Protein AF-A0A351KQE1-F1 (afdb_monomer_lite)

Foldseek 3Di:
DDDDDDDDDDDDDDDPDDDDDDPDDDDDDPDDDDDDPDDDDDDPDDDDDDPDDDDDDDDDDDDDDDDDDDPDPPDDDDPPLPDQKDWPDWDPPFDPDLDAAEDEDFKDKTKTWMAGPVRDTDLDPLQWPFKWKAWADPPPSHGPPPTDTDGQPCPDDQDPDPPSIGMDMDGDPPDAQTKMWIWIAGPSRDIDIGIYGYD

Sequence (199 aa):
MAFSSSVFADLPAVPTTLPTIPTDFPTVPTTLPTIPTTNPTVPTVLPTIPSGNSGSGGSGGTGGSGGSGGTVTPSGGTTPTVAKYTFIGFRPPIVTNGVTNTVKGKVVRFGWNLKDASGNEIKDPAVVTGRSYKEIDCASAASKSDFNPRGIKLTKTLYSKGRKDLEFAWKVPNLSKSCLLFSVTFDGGQTASAKFYVK

Structure (mmCIF, N/CA/C/O backbone):
data_AF-A0A351KQE1-F1
#
_entry.id   AF-A0A351KQE1-F1
#
loop_
_atom_site.group_PDB
_atom_site.id
_atom_site.type_symbol
_atom_site.label_atom_id
_atom_site.label_alt_id
_atom_site.label_comp_id
_atom_site.label_asym_id
_atom_site.label_entity_id
_atom_site.label_seq_id
_atom_site.pdbx_PDB_ins_code
_atom_site.Cartn_x
_atom_site.Cartn_y
_atom_site.Cartn_z
_atom_site.occupancy
_atom_site.B_iso_or_equiv
_atom_site.auth_seq_id
_atom_site.auth_comp_id
_atom_site.auth_asym_id
_atom_site.auth_atom_id
_atom_site.pdbx_PDB_model_num
ATOM 1 N N . MET A 1 1 ? 78.008 1.733 -16.226 1.00 40.72 1 MET A N 1
ATOM 2 C CA . MET A 1 1 ? 76.550 1.602 -16.014 1.00 40.72 1 MET A CA 1
ATOM 3 C C . MET A 1 1 ? 76.158 2.638 -14.978 1.00 40.72 1 MET A C 1
ATOM 5 O O . MET A 1 1 ? 76.610 2.528 -13.849 1.00 40.72 1 MET A O 1
ATOM 9 N N . ALA A 1 2 ? 75.441 3.686 -15.381 1.00 43.09 2 ALA A N 1
ATOM 10 C CA . ALA A 1 2 ? 74.989 4.750 -14.489 1.00 43.09 2 ALA A CA 1
ATOM 11 C C . ALA A 1 2 ? 73.462 4.669 -14.395 1.00 43.09 2 ALA A C 1
ATOM 13 O O . ALA A 1 2 ? 72.783 4.775 -15.414 1.00 43.09 2 ALA A O 1
ATOM 14 N N . PHE A 1 3 ? 72.934 4.436 -13.194 1.00 48.31 3 PHE A N 1
ATOM 15 C CA . PHE A 1 3 ? 71.502 4.526 -12.923 1.00 48.31 3 PHE A CA 1
ATOM 16 C C . PHE A 1 3 ? 71.202 5.965 -12.504 1.00 48.31 3 PHE A C 1
ATOM 18 O O . PHE A 1 3 ? 71.691 6.433 -11.478 1.00 48.31 3 PHE A O 1
ATOM 25 N N . SER A 1 4 ? 70.457 6.681 -13.345 1.00 55.50 4 SER A N 1
ATOM 26 C CA . SER A 1 4 ? 69.996 8.038 -13.065 1.00 55.50 4 SER A CA 1
ATOM 27 C C . SER A 1 4 ? 68.673 7.958 -12.304 1.00 55.50 4 SER A C 1
ATOM 29 O O . SER A 1 4 ? 67.676 7.457 -12.822 1.00 55.50 4 SER A O 1
ATOM 31 N N . SER A 1 5 ? 68.697 8.404 -11.050 1.00 65.81 5 SER A N 1
ATOM 32 C CA . SER A 1 5 ? 67.532 8.556 -10.180 1.00 65.81 5 SER A CA 1
ATOM 33 C C . SER A 1 5 ? 66.928 9.946 -10.360 1.00 65.81 5 SER A C 1
ATOM 35 O O . SER A 1 5 ? 67.653 10.925 -10.206 1.00 65.81 5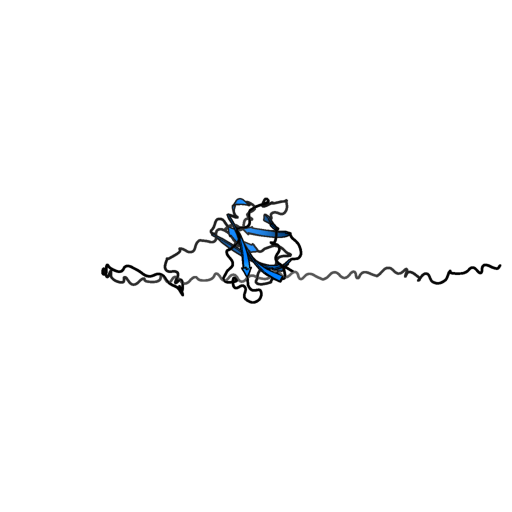 SER A O 1
ATOM 37 N N . SER A 1 6 ? 65.615 10.043 -10.592 1.00 59.59 6 SER A N 1
ATOM 38 C CA . SER A 1 6 ? 64.729 11.044 -9.960 1.00 59.59 6 SER A CA 1
ATOM 39 C C . SER A 1 6 ? 63.328 11.001 -10.566 1.00 59.59 6 SER A C 1
ATOM 41 O O . SER A 1 6 ? 63.109 11.462 -11.680 1.00 59.59 6 SER A O 1
ATOM 43 N N . VAL A 1 7 ? 62.366 10.500 -9.790 1.00 59.69 7 VAL A N 1
ATOM 44 C CA . VAL A 1 7 ? 60.928 10.712 -10.006 1.00 59.69 7 VAL A CA 1
ATOM 45 C C . VAL A 1 7 ? 60.312 11.178 -8.691 1.00 59.69 7 VAL A C 1
ATOM 47 O O . VAL A 1 7 ? 59.705 10.414 -7.955 1.00 59.69 7 VAL A O 1
ATOM 50 N N . PHE A 1 8 ? 60.527 12.445 -8.356 1.00 60.03 8 PHE A N 1
ATOM 51 C CA . PHE A 1 8 ? 59.774 13.117 -7.300 1.00 60.03 8 PHE A CA 1
ATOM 52 C C . PHE A 1 8 ? 59.436 14.518 -7.787 1.00 60.03 8 PHE A C 1
ATOM 54 O O . PHE A 1 8 ? 60.210 15.453 -7.608 1.00 60.03 8 PHE A O 1
ATOM 61 N N . ALA A 1 9 ? 58.287 14.656 -8.435 1.00 60.25 9 ALA A N 1
ATOM 62 C CA . ALA A 1 9 ? 57.652 15.948 -8.618 1.00 60.25 9 ALA A CA 1
ATOM 63 C C . ALA A 1 9 ? 56.134 15.747 -8.645 1.00 60.25 9 ALA A C 1
ATOM 65 O O . ALA A 1 9 ? 55.647 14.789 -9.240 1.00 60.25 9 ALA A O 1
ATOM 66 N N . ASP A 1 10 ? 55.445 16.673 -7.984 1.00 61.03 10 ASP A N 1
ATOM 67 C CA . ASP A 1 10 ? 53.995 16.871 -7.949 1.00 61.03 10 ASP A CA 1
ATOM 68 C C . ASP A 1 10 ? 53.152 15.957 -7.049 1.00 61.03 10 ASP A C 1
ATOM 70 O O . ASP A 1 10 ? 52.409 15.081 -7.487 1.00 61.03 10 ASP A O 1
ATOM 74 N N . LEU A 1 11 ? 53.176 16.268 -5.748 1.00 70.38 11 LEU A N 1
ATOM 75 C CA . LEU A 1 11 ? 52.009 16.060 -4.890 1.00 70.38 11 LEU A CA 1
ATOM 76 C C . LEU A 1 11 ? 51.219 17.382 -4.819 1.00 70.38 11 LEU A C 1
ATOM 78 O O . LEU A 1 11 ? 51.801 18.403 -4.445 1.00 70.38 11 LEU A O 1
ATOM 82 N N . PRO A 1 12 ? 49.918 17.392 -5.163 1.00 71.12 12 PRO A N 1
ATOM 83 C CA . PRO A 1 12 ? 49.109 18.606 -5.155 1.00 71.12 12 PRO A CA 1
ATOM 84 C C . PRO A 1 12 ? 48.926 19.148 -3.731 1.00 71.12 12 PRO A C 1
ATOM 86 O O . PRO A 1 12 ? 48.660 18.398 -2.790 1.00 71.12 12 PRO A O 1
ATOM 89 N N . ALA A 1 13 ? 49.049 20.468 -3.580 1.00 75.62 13 ALA A N 1
ATOM 90 C CA . ALA A 1 13 ? 48.869 21.153 -2.305 1.00 75.62 13 ALA A CA 1
ATOM 91 C C . ALA A 1 13 ? 47.409 21.061 -1.827 1.00 75.62 13 ALA A C 1
ATOM 93 O O . ALA A 1 13 ? 46.476 21.406 -2.554 1.00 75.62 13 ALA A O 1
ATOM 94 N N . VAL A 1 14 ? 47.215 20.608 -0.586 1.00 75.94 14 VAL A N 1
ATOM 95 C CA . VAL A 1 14 ? 45.895 20.515 0.049 1.00 75.94 14 VAL A CA 1
ATOM 96 C C . VAL A 1 14 ? 45.524 21.884 0.635 1.00 75.94 14 VAL A C 1
ATOM 98 O O . VAL A 1 14 ? 46.318 22.442 1.397 1.00 75.94 14 VAL A O 1
ATOM 101 N N . PRO A 1 15 ? 44.343 22.445 0.319 1.00 75.12 15 PRO A N 1
ATOM 102 C CA . PRO A 1 15 ? 43.907 23.713 0.893 1.00 75.12 15 PRO A CA 1
ATOM 103 C C . PRO A 1 15 ? 43.658 23.581 2.404 1.00 75.12 15 PRO A C 1
ATOM 105 O O . PRO A 1 15 ? 43.006 22.645 2.863 1.00 75.12 15 PRO A O 1
ATOM 108 N N . THR A 1 16 ? 44.177 24.537 3.175 1.00 78.12 16 THR A N 1
ATOM 109 C CA . THR A 1 16 ? 44.153 24.569 4.651 1.00 78.12 16 THR A CA 1
ATOM 110 C C . THR A 1 16 ? 43.012 25.399 5.244 1.00 78.12 16 THR A C 1
ATOM 112 O O . THR A 1 16 ? 42.913 25.522 6.464 1.00 78.12 16 THR A O 1
ATOM 115 N N . THR A 1 17 ? 42.135 25.980 4.424 1.00 78.12 17 THR A N 1
ATOM 116 C CA . THR A 1 17 ? 41.042 26.833 4.904 1.00 78.12 17 THR A CA 1
ATOM 117 C C . THR A 1 17 ? 39.755 26.034 5.107 1.00 78.12 17 THR A C 1
ATOM 119 O O . THR A 1 17 ? 39.240 25.394 4.191 1.00 78.12 17 THR A O 1
ATOM 122 N N . LEU A 1 18 ? 39.222 26.073 6.333 1.00 79.25 18 LEU A N 1
ATOM 123 C CA . LEU A 1 18 ? 37.919 25.493 6.657 1.00 79.25 18 LEU A CA 1
ATOM 124 C C . LEU A 1 18 ? 36.797 26.371 6.069 1.00 79.25 18 LEU A C 1
ATOM 126 O O . LEU A 1 18 ? 36.867 27.596 6.195 1.00 79.25 18 LEU A O 1
ATOM 130 N N . PRO A 1 19 ? 35.750 25.785 5.465 1.00 76.69 19 PRO A N 1
ATOM 131 C CA . PRO A 1 19 ? 34.606 26.548 4.981 1.00 76.69 19 PRO A CA 1
ATOM 132 C C . PRO A 1 19 ? 33.837 27.184 6.148 1.00 76.69 19 PRO A C 1
ATOM 134 O O . PRO A 1 19 ? 33.471 26.510 7.112 1.00 76.69 19 PRO A O 1
ATOM 137 N N . THR A 1 20 ? 33.565 28.484 6.045 1.00 81.25 20 THR A N 1
ATOM 138 C CA . THR A 1 20 ? 32.746 29.227 7.011 1.00 81.25 20 THR A CA 1
ATOM 139 C C . THR A 1 20 ? 31.272 28.862 6.830 1.00 81.25 20 THR A C 1
ATOM 141 O O . THR A 1 20 ? 30.729 28.999 5.734 1.00 81.25 20 THR A O 1
ATOM 144 N N . ILE A 1 21 ? 30.613 28.404 7.897 1.00 80.00 21 ILE A N 1
ATOM 145 C CA . ILE A 1 21 ? 29.178 28.086 7.887 1.00 80.00 21 ILE A CA 1
ATOM 146 C C . ILE A 1 21 ? 28.391 29.353 8.272 1.00 80.00 21 ILE A C 1
ATOM 148 O O . ILE A 1 21 ? 28.698 29.942 9.310 1.00 80.00 21 ILE A O 1
ATOM 152 N N . PRO A 1 22 ? 27.393 29.783 7.478 1.00 78.06 22 PRO A N 1
ATOM 153 C CA . PRO A 1 22 ? 26.538 30.907 7.842 1.00 78.06 22 PRO A CA 1
ATOM 154 C C . PRO A 1 22 ? 25.694 30.595 9.087 1.00 78.06 22 PRO A C 1
ATOM 156 O O . PRO A 1 22 ? 25.134 29.508 9.214 1.00 78.06 22 PRO A O 1
ATOM 159 N N . THR A 1 23 ? 25.601 31.565 9.997 1.00 81.31 23 THR A N 1
ATOM 160 C CA . THR A 1 23 ? 24.932 31.469 11.310 1.00 81.31 23 THR A CA 1
ATOM 161 C C . THR A 1 23 ? 23.485 31.969 11.330 1.00 81.31 23 THR A C 1
ATOM 163 O O . THR A 1 23 ? 22.848 31.917 12.381 1.00 81.31 23 THR A O 1
ATOM 166 N N . ASP A 1 24 ? 22.949 32.451 10.209 1.00 81.31 24 ASP A N 1
ATOM 167 C CA . ASP A 1 24 ? 21.581 32.970 10.154 1.00 81.31 24 ASP A CA 1
ATOM 168 C C . ASP A 1 24 ? 20.546 31.837 10.186 1.00 81.31 24 ASP A C 1
ATOM 170 O O . ASP A 1 24 ? 20.461 31.010 9.273 1.00 81.31 24 ASP A O 1
ATOM 174 N N . PHE A 1 25 ? 19.739 31.804 11.249 1.00 79.31 25 PHE A N 1
ATOM 175 C CA . PHE A 1 25 ? 18.601 30.899 11.366 1.00 79.31 25 PHE A CA 1
ATOM 176 C C . PHE A 1 25 ? 17.351 31.542 10.750 1.00 79.31 25 PHE A C 1
ATOM 178 O O . PHE A 1 25 ? 17.044 32.697 11.054 1.00 79.31 25 PHE A O 1
ATOM 185 N N . PRO A 1 26 ? 16.574 30.806 9.937 1.00 76.25 26 PRO A N 1
ATOM 186 C CA . PRO A 1 26 ? 15.329 31.327 9.393 1.00 76.25 26 PRO A CA 1
ATOM 187 C C . PRO A 1 26 ? 14.330 31.615 10.520 1.00 76.25 26 PRO A C 1
ATOM 189 O O . PRO A 1 26 ? 14.053 30.765 11.368 1.00 76.25 26 PRO A O 1
ATOM 192 N N . THR A 1 27 ? 13.764 32.821 10.517 1.00 80.44 27 THR A N 1
ATOM 193 C CA . THR A 1 27 ? 12.717 33.225 11.459 1.00 80.44 27 THR A CA 1
ATOM 194 C C . THR A 1 27 ? 11.415 32.495 11.118 1.00 80.44 27 THR A C 1
ATOM 196 O O . THR A 1 27 ? 10.915 32.600 9.998 1.00 80.44 27 THR A O 1
ATOM 199 N N . VAL A 1 28 ? 10.855 31.739 12.067 1.00 78.25 28 VAL A N 1
ATOM 200 C CA . VAL A 1 28 ? 9.582 31.027 11.871 1.00 78.25 28 VAL A CA 1
ATOM 201 C C . VAL A 1 28 ? 8.415 31.977 12.180 1.00 78.25 28 VAL A C 1
ATOM 203 O O . VAL A 1 28 ? 8.398 32.564 13.263 1.00 78.25 28 VAL A O 1
ATOM 206 N N . PRO A 1 29 ? 7.431 32.141 11.277 1.00 77.00 29 PRO A N 1
ATOM 207 C CA . PRO A 1 29 ? 6.255 32.964 11.543 1.00 77.00 29 PRO A CA 1
ATOM 208 C C . PRO A 1 29 ? 5.386 32.359 12.660 1.00 77.00 29 PRO A C 1
ATOM 210 O O . PRO A 1 29 ? 5.112 31.161 12.676 1.00 77.00 29 PRO A O 1
ATOM 213 N N . THR A 1 30 ? 4.941 33.204 13.592 1.00 78.94 30 THR A N 1
ATOM 214 C CA . THR A 1 30 ? 4.185 32.837 14.807 1.00 78.94 30 THR A CA 1
ATOM 215 C C . THR A 1 30 ? 2.663 32.910 14.653 1.00 78.94 30 THR A C 1
ATOM 217 O O . THR A 1 30 ? 1.935 32.682 15.619 1.00 78.94 30 THR A O 1
ATOM 220 N N . THR A 1 31 ? 2.141 33.225 13.467 1.00 76.19 31 THR A N 1
ATOM 221 C CA . THR A 1 31 ? 0.696 33.365 13.260 1.00 76.19 31 THR A CA 1
ATOM 222 C C . THR A 1 31 ? 0.036 32.005 13.020 1.00 76.19 31 THR A C 1
ATOM 224 O O . THR A 1 31 ? 0.291 31.324 12.028 1.00 76.19 31 THR A O 1
ATOM 227 N N . LEU A 1 32 ? -0.834 31.597 13.949 1.00 75.81 32 LEU A N 1
ATOM 228 C CA . LEU A 1 32 ? -1.656 30.395 13.810 1.00 75.81 32 LEU A CA 1
ATOM 229 C C . LEU A 1 32 ? -2.765 30.642 12.765 1.00 75.81 32 LEU A C 1
ATOM 231 O O . LEU A 1 32 ? -3.448 31.667 12.853 1.00 75.81 32 LEU A O 1
ATOM 235 N N . PRO A 1 33 ? -2.998 29.731 11.804 1.00 71.50 33 PRO A N 1
ATOM 236 C CA . PRO A 1 33 ? -4.101 29.867 10.860 1.00 71.50 33 PRO A CA 1
ATOM 237 C C . PRO A 1 33 ? -5.450 29.786 11.585 1.00 71.50 33 PRO A C 1
ATOM 239 O O . PRO A 1 33 ? -5.724 28.843 12.328 1.00 71.50 33 PRO A O 1
ATOM 242 N N . THR A 1 34 ? -6.307 30.781 11.361 1.00 75.62 34 THR A N 1
ATOM 243 C CA . THR A 1 34 ? -7.676 30.811 11.885 1.00 75.62 34 THR A CA 1
ATOM 244 C C . THR A 1 34 ? -8.553 29.873 11.053 1.00 75.62 34 THR A C 1
ATOM 246 O O . THR A 1 34 ? -8.680 30.053 9.843 1.00 75.62 34 THR A O 1
ATOM 249 N N . ILE A 1 35 ? -9.150 28.857 11.681 1.00 72.94 35 ILE A N 1
ATOM 250 C CA . ILE A 1 35 ? -10.077 27.932 11.012 1.00 72.94 35 ILE A CA 1
ATOM 251 C C . ILE A 1 35 ? -11.484 28.556 11.029 1.00 72.94 35 ILE A C 1
ATOM 253 O O . ILE A 1 35 ? -11.963 28.900 12.112 1.00 72.94 35 ILE A O 1
ATOM 257 N N . PRO A 1 36 ? -12.168 28.705 9.880 1.00 66.06 36 PRO A N 1
ATOM 258 C CA . PRO A 1 36 ? -13.543 29.197 9.847 1.00 66.06 36 PRO A CA 1
ATOM 259 C C . PRO A 1 36 ? -14.521 28.176 10.460 1.00 66.06 36 PRO A C 1
ATOM 261 O O . PRO A 1 36 ? -14.518 26.999 10.107 1.00 66.06 36 PRO A O 1
ATOM 264 N N . THR A 1 37 ? -15.377 28.637 11.375 1.00 66.19 37 THR A N 1
ATOM 265 C CA . THR A 1 37 ? -16.330 27.848 12.185 1.00 66.19 37 THR A CA 1
ATOM 266 C C . THR A 1 37 ? -17.723 27.701 11.554 1.00 66.19 37 THR A C 1
ATOM 268 O O . THR A 1 37 ? -18.729 27.615 12.257 1.00 66.19 37 THR A O 1
ATOM 271 N N . THR A 1 38 ? -17.837 27.663 10.226 1.00 67.94 38 THR A N 1
ATOM 272 C CA . THR A 1 38 ? -19.147 27.460 9.585 1.00 67.94 38 THR A CA 1
ATOM 273 C C . THR A 1 38 ? -19.505 25.974 9.548 1.00 67.94 38 THR A C 1
ATOM 275 O O . THR A 1 38 ? -18.959 25.224 8.739 1.00 67.94 38 THR A O 1
ATOM 278 N N . ASN A 1 39 ? -20.434 25.547 10.409 1.00 65.12 39 ASN A N 1
ATOM 279 C CA . ASN A 1 39 ? -21.038 24.216 10.320 1.00 65.12 39 ASN A CA 1
ATOM 280 C C . ASN A 1 39 ? -21.786 24.064 8.981 1.00 65.12 39 ASN A C 1
ATOM 282 O O . ASN A 1 39 ? -22.593 24.934 8.645 1.00 65.12 39 ASN A O 1
ATOM 286 N N . PRO A 1 40 ? -21.578 22.973 8.223 1.00 59.22 40 PRO A N 1
ATOM 287 C CA . PRO A 1 40 ? -22.364 22.708 7.027 1.00 59.22 40 PRO A CA 1
ATOM 288 C C . PRO A 1 40 ? -23.806 22.352 7.412 1.00 59.22 40 PRO A C 1
ATOM 290 O O . PRO A 1 40 ? -24.058 21.360 8.098 1.00 59.22 40 PRO A O 1
ATOM 293 N N . THR A 1 41 ? -24.763 23.157 6.956 1.00 66.69 41 THR A N 1
ATOM 294 C CA . THR A 1 41 ? -26.194 22.852 7.049 1.00 66.69 41 THR A CA 1
ATOM 295 C C . THR A 1 41 ? -26.517 21.710 6.085 1.00 66.69 41 THR A C 1
ATOM 297 O O . THR A 1 41 ? -26.449 21.884 4.869 1.00 66.69 41 THR A O 1
ATOM 300 N N . VAL A 1 42 ? -26.851 20.531 6.611 1.00 61.81 42 VAL A N 1
ATOM 301 C CA . VAL A 1 42 ? -27.312 19.392 5.802 1.00 61.81 42 VAL A CA 1
ATOM 302 C C . VAL A 1 42 ? -28.783 19.622 5.427 1.00 61.81 42 VAL A C 1
ATOM 304 O O . VAL A 1 42 ? -29.603 19.786 6.331 1.00 61.81 42 VAL A O 1
ATOM 307 N N . PRO A 1 43 ? -29.156 19.647 4.135 1.00 56.03 43 PRO A N 1
ATOM 308 C CA . PRO A 1 43 ? -30.553 19.769 3.739 1.00 56.03 43 PRO A CA 1
ATOM 309 C C . PRO A 1 43 ? -31.312 18.461 4.008 1.00 56.03 43 PRO A C 1
ATOM 311 O O . PRO A 1 43 ? -30.993 17.405 3.461 1.00 56.03 43 PRO A O 1
ATOM 314 N N . THR A 1 44 ? -32.345 18.544 4.844 1.00 54.47 44 THR A N 1
ATOM 315 C CA . THR A 1 44 ? -33.266 17.447 5.161 1.00 54.47 44 THR A CA 1
ATOM 316 C C . THR A 1 44 ? -34.308 17.311 4.052 1.00 54.47 44 THR A C 1
ATOM 318 O O . THR A 1 44 ? -35.397 17.869 4.145 1.00 54.47 44 THR A O 1
ATOM 321 N N . VAL A 1 45 ? -33.991 16.584 2.980 1.00 59.59 45 VAL A N 1
ATOM 322 C CA . VAL A 1 45 ? -34.992 16.190 1.976 1.00 59.59 45 VAL A CA 1
ATOM 323 C C . VAL A 1 45 ? -34.997 14.667 1.888 1.00 59.59 45 VAL A C 1
ATOM 325 O O . VAL A 1 45 ? -34.067 14.068 1.353 1.00 59.59 45 VAL A O 1
ATOM 328 N N . LEU A 1 46 ? -36.016 14.026 2.471 1.00 57.00 46 LEU A N 1
ATOM 329 C CA . LEU A 1 46 ? -36.246 12.593 2.280 1.00 57.00 46 LEU A CA 1
ATOM 330 C C . LEU A 1 46 ? -36.754 12.348 0.847 1.00 57.00 46 LEU A C 1
ATOM 332 O O . LEU A 1 46 ? -37.682 13.036 0.421 1.00 57.00 46 LEU A O 1
ATOM 336 N N . PRO A 1 47 ? -36.209 11.367 0.107 1.00 52.94 47 PRO A N 1
ATOM 337 C CA . PRO A 1 47 ? -36.755 10.983 -1.187 1.00 52.94 47 PRO A CA 1
ATOM 338 C C . PRO A 1 47 ? -38.055 10.186 -1.012 1.00 52.94 47 PRO A C 1
ATOM 340 O O . PRO A 1 47 ? -38.084 9.140 -0.364 1.00 52.94 47 PRO A O 1
ATOM 343 N N . THR A 1 48 ? -39.135 10.671 -1.621 1.00 51.28 48 THR A N 1
ATOM 344 C CA . THR A 1 48 ? -40.412 9.957 -1.734 1.00 51.28 48 THR A CA 1
ATOM 345 C C . THR A 1 48 ? -40.282 8.851 -2.787 1.00 51.28 48 THR A C 1
ATOM 347 O O . THR A 1 48 ? -40.021 9.133 -3.955 1.00 51.28 48 THR A O 1
ATOM 350 N N . ILE A 1 49 ? -40.453 7.587 -2.390 1.00 55.62 49 ILE A N 1
ATOM 351 C CA . ILE A 1 49 ? -40.454 6.432 -3.304 1.00 55.62 49 ILE A CA 1
ATOM 352 C C . ILE A 1 49 ? -41.855 6.307 -3.934 1.00 55.62 49 ILE A C 1
ATOM 354 O O . ILE A 1 49 ? -42.832 6.240 -3.184 1.00 55.62 49 ILE A O 1
ATOM 358 N N . PRO A 1 50 ? -42.006 6.234 -5.272 1.00 49.09 50 PRO A N 1
ATOM 359 C CA . PRO A 1 50 ? -43.284 5.893 -5.882 1.00 49.09 50 PRO A CA 1
ATOM 360 C C . PRO A 1 50 ? -43.560 4.394 -5.707 1.00 49.09 50 PRO A C 1
ATOM 362 O O . PRO A 1 50 ? -42.768 3.551 -6.131 1.00 49.09 50 PRO A O 1
ATOM 365 N N . SER A 1 51 ? -44.700 4.063 -5.101 1.00 47.69 51 SER A N 1
ATOM 366 C CA . SER A 1 51 ? -45.236 2.700 -5.051 1.00 47.69 51 SER A CA 1
ATOM 367 C C . SER A 1 51 ? -45.685 2.285 -6.457 1.00 47.69 51 SER A C 1
ATOM 369 O O . SER A 1 51 ? -46.751 2.681 -6.927 1.00 47.69 51 SER A O 1
ATOM 371 N N . GLY A 1 52 ? -44.817 1.559 -7.163 1.00 43.28 52 GLY A N 1
ATOM 372 C CA . GLY A 1 52 ? -45.076 0.990 -8.481 1.00 43.28 52 GLY A CA 1
ATOM 373 C C . GLY A 1 52 ? -45.598 -0.438 -8.359 1.00 43.28 52 GLY A C 1
ATOM 374 O O . GLY A 1 52 ? -44.924 -1.314 -7.827 1.00 43.28 52 GLY A O 1
ATOM 375 N N . ASN A 1 53 ? -46.818 -0.627 -8.842 1.00 45.50 53 ASN A N 1
ATOM 376 C CA . ASN A 1 53 ? -47.648 -1.820 -8.766 1.00 45.50 53 ASN A CA 1
ATOM 377 C C . ASN A 1 53 ? -46.947 -3.129 -9.187 1.00 45.50 53 ASN A C 1
ATOM 379 O O . ASN A 1 53 ? -46.234 -3.185 -10.188 1.00 45.50 53 ASN A O 1
ATOM 383 N N . SER A 1 54 ? -47.249 -4.202 -8.453 1.00 49.91 54 SER A N 1
ATOM 384 C CA . SER A 1 54 ? -46.901 -5.582 -8.800 1.00 49.91 54 SER A CA 1
ATOM 385 C C . SER A 1 54 ? -47.575 -6.009 -10.106 1.00 49.91 54 SER A C 1
ATOM 387 O O . SER A 1 54 ? -48.800 -6.063 -10.189 1.00 49.91 54 SER A O 1
ATOM 389 N N . GLY A 1 55 ? -46.767 -6.359 -11.106 1.00 43.97 55 GLY A N 1
ATOM 390 C CA . GLY A 1 55 ? -47.181 -7.078 -12.308 1.00 43.97 55 GLY A CA 1
ATOM 391 C C . GLY A 1 55 ? -46.542 -8.461 -12.317 1.00 43.97 55 GLY A C 1
ATOM 392 O O . GLY A 1 55 ? -45.395 -8.617 -12.719 1.00 43.97 55 GLY A O 1
ATOM 393 N N . SER A 1 56 ? -47.288 -9.448 -11.827 1.00 53.38 56 SER A N 1
ATOM 394 C CA . SER A 1 56 ? -47.016 -10.877 -11.997 1.00 53.38 56 SER A CA 1
ATOM 395 C C . SER A 1 56 ? -47.176 -11.261 -13.470 1.00 53.38 56 SER A C 1
ATOM 397 O O . SER A 1 56 ? -48.190 -10.923 -14.080 1.00 53.38 56 SER A O 1
ATOM 399 N N . GLY A 1 57 ? -46.214 -11.995 -14.031 1.00 43.12 57 GLY A N 1
ATOM 400 C CA . GLY A 1 57 ? -46.400 -12.672 -15.311 1.00 43.12 57 GLY A CA 1
ATOM 401 C C . GLY A 1 57 ? -45.108 -13.179 -15.944 1.00 43.12 57 GLY A C 1
ATOM 402 O O . GLY A 1 57 ? -44.209 -12.396 -16.222 1.00 43.12 57 GLY A O 1
ATOM 403 N N . GLY A 1 58 ? -45.062 -14.480 -16.247 1.00 38.50 58 GLY A N 1
ATOM 404 C CA . GLY A 1 58 ? -44.232 -14.993 -17.342 1.00 38.50 58 GLY A CA 1
ATOM 405 C C . GLY A 1 58 ? -43.192 -16.040 -16.969 1.00 38.50 58 GLY A C 1
ATOM 406 O O . GLY A 1 58 ? -42.021 -15.738 -16.784 1.00 38.50 58 GLY A O 1
ATOM 407 N N . SER A 1 59 ? -43.641 -17.291 -16.939 1.00 52.22 59 SER A N 1
ATOM 408 C CA . SER A 1 59 ? -42.821 -18.499 -17.030 1.00 52.22 59 SER A CA 1
ATOM 409 C C . SER A 1 59 ? -42.279 -18.687 -18.458 1.00 52.22 59 SER A C 1
ATOM 411 O O . SER A 1 59 ? -43.005 -18.417 -19.415 1.00 52.22 59 SER A O 1
ATOM 413 N N . GLY A 1 60 ? -41.061 -19.228 -18.595 1.00 41.97 60 GLY A N 1
ATOM 414 C CA . GLY A 1 60 ? -40.596 -19.925 -19.804 1.00 41.97 60 GLY A CA 1
ATOM 415 C C . GLY A 1 60 ? -39.269 -19.434 -20.397 1.00 41.97 60 GLY A C 1
ATOM 416 O O . GLY A 1 60 ? -39.141 -18.268 -20.752 1.00 41.97 60 GLY A O 1
ATOM 417 N N . GLY A 1 61 ? -38.309 -20.350 -20.586 1.00 34.97 61 GLY A N 1
ATOM 418 C CA . GLY A 1 61 ? -37.198 -20.144 -21.526 1.00 34.97 61 GLY A CA 1
ATOM 419 C C . GLY A 1 61 ? -35.860 -20.771 -21.137 1.00 34.97 61 GLY A C 1
ATOM 420 O O . GLY A 1 61 ? -35.066 -20.182 -20.416 1.00 34.97 61 GLY A O 1
ATOM 421 N N . THR A 1 62 ? -35.596 -21.959 -21.670 1.00 45.06 62 THR A N 1
ATOM 422 C CA . THR A 1 62 ? -34.303 -22.656 -21.709 1.00 45.06 62 THR A CA 1
ATOM 423 C C . THR A 1 62 ? -33.324 -22.043 -22.722 1.00 45.06 62 THR A C 1
ATOM 425 O O . THR A 1 62 ? -33.729 -21.757 -23.844 1.00 45.06 62 THR A O 1
ATOM 428 N N . GLY A 1 63 ? -32.025 -22.032 -22.384 1.00 40.06 63 GLY A N 1
ATOM 429 C CA . GLY A 1 63 ? -30.907 -22.174 -23.335 1.00 40.06 63 GLY A CA 1
ATOM 430 C C . GLY A 1 63 ? -30.163 -20.897 -23.757 1.00 40.06 63 GLY A C 1
ATOM 431 O O . GLY A 1 63 ? -30.769 -19.951 -24.241 1.00 40.06 63 GLY A O 1
ATOM 432 N N . GLY A 1 64 ? -28.824 -20.916 -23.657 1.00 33.41 64 GLY A N 1
ATOM 433 C CA . GLY A 1 64 ? -27.951 -19.979 -24.381 1.00 33.41 64 GLY A CA 1
ATOM 434 C C . GLY A 1 64 ? -26.633 -19.623 -23.685 1.00 33.41 64 GLY A C 1
ATOM 435 O O . GLY A 1 64 ? -26.599 -18.764 -22.812 1.00 33.41 64 GLY A O 1
ATOM 436 N N . SER A 1 65 ? -25.534 -20.245 -24.119 1.00 43.69 65 SER A N 1
ATOM 437 C CA . SER A 1 65 ? -24.162 -19.765 -23.901 1.00 43.69 65 SER A CA 1
ATOM 438 C C . SER A 1 65 ? -23.873 -18.523 -24.755 1.00 43.69 65 SER A C 1
ATOM 440 O O . SER A 1 65 ? -24.231 -18.514 -25.930 1.00 43.69 65 SER A O 1
ATOM 442 N N . GLY A 1 66 ? -23.111 -17.557 -24.221 1.00 29.75 66 GLY A N 1
ATOM 443 C CA . GLY A 1 66 ? -22.316 -16.615 -25.028 1.00 29.75 66 GLY A CA 1
ATOM 444 C C . GLY A 1 66 ? -22.368 -15.137 -24.615 1.00 29.75 66 GLY A C 1
ATOM 445 O O . GLY A 1 66 ? -23.364 -14.475 -24.850 1.00 29.75 66 GLY A O 1
ATOM 446 N N . GLY A 1 67 ? -21.244 -14.629 -24.088 1.00 31.62 67 GLY A N 1
ATOM 447 C CA . GLY A 1 67 ? -20.643 -13.327 -24.435 1.00 31.62 67 GLY A CA 1
ATOM 448 C C . GLY A 1 67 ? -21.349 -11.989 -24.127 1.00 31.62 67 GLY A C 1
ATOM 449 O O . GLY A 1 67 ? -22.425 -11.703 -24.628 1.00 31.62 67 GLY A O 1
ATOM 450 N N . SER A 1 68 ? -20.565 -11.099 -23.498 1.00 30.14 68 SER A N 1
ATOM 451 C CA . SER A 1 68 ? -20.544 -9.630 -23.684 1.00 30.14 68 SER A CA 1
ATOM 452 C C . SER A 1 68 ? -21.388 -8.732 -22.761 1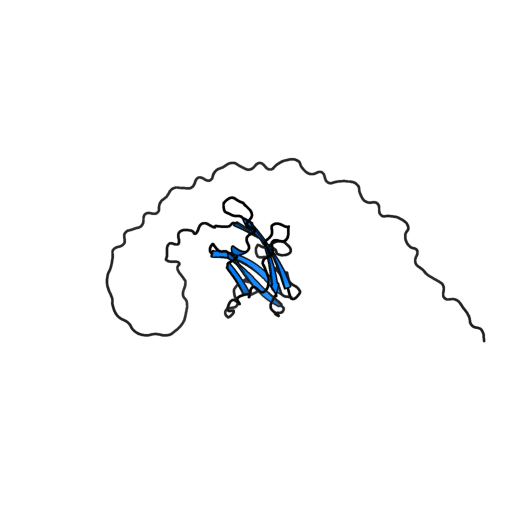.00 30.14 68 SER A C 1
ATOM 454 O O . SER A 1 68 ? -22.610 -8.752 -22.765 1.00 30.14 68 SER A O 1
ATOM 456 N N . GLY A 1 69 ? -20.686 -7.817 -22.072 1.00 35.84 69 GLY A N 1
ATOM 457 C CA . GLY A 1 69 ? -21.154 -6.437 -21.872 1.00 35.84 69 GLY A CA 1
ATOM 458 C C . GLY A 1 69 ? -22.125 -6.159 -20.723 1.00 35.84 69 GLY A C 1
ATOM 459 O O . GLY A 1 69 ? -23.114 -5.466 -20.927 1.00 35.84 69 GLY A O 1
ATOM 460 N N . GLY A 1 70 ? -21.845 -6.640 -19.510 1.00 26.88 70 GLY A N 1
ATOM 461 C CA . GLY A 1 70 ? -22.615 -6.260 -18.322 1.00 26.88 70 GLY A CA 1
ATOM 462 C C . GLY A 1 70 ? -22.166 -4.919 -17.738 1.00 26.88 70 GLY A C 1
ATOM 463 O O . GLY A 1 70 ? -21.230 -4.874 -16.940 1.00 26.88 70 GLY A O 1
ATOM 464 N N . THR A 1 71 ? -22.854 -3.831 -18.085 1.00 28.06 71 THR A N 1
ATOM 465 C CA . THR A 1 71 ? -22.870 -2.615 -17.262 1.00 28.06 71 THR A CA 1
ATOM 466 C C . THR A 1 71 ? -23.576 -2.974 -15.958 1.00 28.06 71 THR A C 1
ATOM 468 O O . THR A 1 71 ? -24.796 -3.105 -15.916 1.00 28.06 71 THR A O 1
ATOM 471 N N . VAL A 1 72 ? -22.809 -3.203 -14.893 1.00 31.31 72 VAL A N 1
ATOM 472 C CA . VAL A 1 72 ? -23.360 -3.391 -13.548 1.00 31.31 72 VAL A CA 1
ATOM 473 C C . VAL A 1 72 ? -23.986 -2.078 -13.088 1.00 31.31 72 VAL A C 1
ATOM 475 O O . VAL A 1 72 ? -23.307 -1.190 -12.580 1.00 31.31 72 VAL A O 1
ATOM 478 N N . THR A 1 73 ? -25.297 -1.948 -13.270 1.00 34.97 73 THR A N 1
ATOM 479 C CA . THR A 1 73 ? -26.117 -1.047 -12.463 1.00 34.97 73 THR A CA 1
ATOM 480 C C . THR A 1 73 ? -26.110 -1.600 -11.036 1.00 34.97 73 THR A C 1
ATOM 482 O O . THR A 1 73 ? -26.577 -2.724 -10.834 1.00 34.97 73 THR A O 1
ATOM 485 N N . PRO A 1 74 ? -25.587 -0.877 -10.029 1.00 41.00 74 PRO A N 1
ATOM 486 C CA . PRO A 1 74 ? -25.687 -1.311 -8.646 1.00 41.00 74 PRO A CA 1
ATOM 487 C C . PRO A 1 74 ? -27.131 -1.075 -8.189 1.00 41.00 74 PRO A C 1
ATOM 489 O O . PRO A 1 74 ? -27.477 -0.022 -7.665 1.00 41.00 74 PRO A O 1
ATOM 492 N N . SER A 1 75 ? -27.998 -2.050 -8.458 1.00 47.53 75 SER A N 1
ATOM 493 C CA . SER A 1 75 ? -29.337 -2.122 -7.885 1.00 47.53 75 SER A CA 1
ATOM 494 C C . SER A 1 75 ? -29.273 -3.007 -6.651 1.00 47.53 75 SER A C 1
ATOM 496 O O . SER A 1 75 ? -29.186 -4.230 -6.732 1.00 47.53 75 SER A O 1
ATOM 498 N N . GLY A 1 76 ? -29.261 -2.356 -5.501 1.00 38.66 76 GLY A N 1
ATOM 499 C CA . GLY A 1 76 ? -29.277 -2.990 -4.196 1.00 38.66 76 GLY A CA 1
ATOM 500 C C . GLY A 1 76 ? -28.826 -1.952 -3.197 1.00 38.66 76 GLY A C 1
ATOM 501 O O . GLY A 1 76 ? -27.643 -1.634 -3.154 1.00 38.66 76 GLY A O 1
ATOM 502 N N . GLY A 1 77 ? -29.776 -1.371 -2.464 1.00 42.94 77 GLY A N 1
ATOM 503 C CA . GLY A 1 77 ? -29.524 -0.348 -1.457 1.00 42.94 77 GLY A CA 1
ATOM 504 C C . GLY A 1 77 ? -28.542 -0.846 -0.403 1.00 42.94 77 GLY A C 1
ATOM 505 O O . GLY A 1 77 ? -28.936 -1.397 0.617 1.00 42.94 77 GLY A O 1
ATOM 506 N N . THR A 1 78 ? -27.251 -0.660 -0.652 1.00 42.31 78 THR A N 1
ATOM 507 C CA . THR A 1 78 ? -26.213 -0.791 0.354 1.00 42.31 78 THR A CA 1
ATOM 508 C C . THR A 1 78 ? -26.312 0.449 1.213 1.00 42.31 78 THR A C 1
ATOM 510 O O . THR A 1 78 ? -25.920 1.541 0.792 1.00 42.31 78 THR A O 1
ATOM 513 N N . THR A 1 79 ? -26.866 0.284 2.410 1.00 45.12 79 THR A N 1
ATOM 514 C CA . THR A 1 79 ? -26.657 1.214 3.516 1.00 45.12 79 THR A CA 1
ATOM 515 C C . THR A 1 79 ? -25.176 1.586 3.509 1.00 45.12 79 THR A C 1
ATOM 517 O O . THR A 1 79 ? -24.349 0.671 3.469 1.00 45.12 79 THR A O 1
ATOM 520 N N . PRO A 1 80 ? -24.814 2.880 3.463 1.00 53.06 80 PRO A N 1
ATOM 521 C CA . PRO A 1 80 ? -23.419 3.282 3.383 1.00 53.06 80 PRO A CA 1
ATOM 522 C C . PRO A 1 80 ? -22.690 2.662 4.569 1.00 53.06 80 PRO A C 1
ATOM 524 O O . PRO A 1 80 ? -22.948 3.017 5.720 1.00 53.06 80 PRO A O 1
ATOM 527 N N . THR A 1 81 ? -21.837 1.675 4.295 1.00 57.81 81 THR A N 1
ATOM 528 C CA . THR A 1 81 ? -21.061 1.003 5.328 1.00 57.81 81 THR A CA 1
ATOM 529 C C . THR A 1 81 ? -20.168 2.066 5.932 1.00 57.81 81 THR A C 1
ATOM 531 O O . THR A 1 81 ? -19.241 2.548 5.276 1.00 57.81 81 THR A O 1
ATOM 534 N N . VAL A 1 82 ? -20.499 2.498 7.149 1.00 67.44 82 VAL A N 1
ATOM 535 C CA . VAL A 1 82 ? -19.733 3.527 7.841 1.00 67.44 82 VAL A CA 1
ATOM 536 C C . VAL A 1 82 ? -18.300 3.039 7.899 1.00 67.44 82 VAL A C 1
ATOM 538 O O . VAL A 1 82 ? -18.008 1.945 8.386 1.00 67.44 82 VAL A O 1
ATOM 541 N N . ALA A 1 83 ? -17.422 3.845 7.318 1.00 69.75 83 ALA A N 1
ATOM 542 C CA . ALA A 1 83 ? -16.007 3.590 7.267 1.00 69.75 83 ALA A CA 1
ATOM 543 C C . ALA A 1 83 ? -15.479 3.354 8.691 1.00 69.75 83 ALA A C 1
ATOM 545 O O . ALA A 1 83 ? -15.293 4.305 9.443 1.00 69.75 83 ALA A O 1
ATOM 546 N N . LYS A 1 84 ? -15.246 2.088 9.068 1.00 81.00 84 LYS A N 1
ATOM 547 C CA . LYS A 1 84 ? -14.749 1.724 10.408 1.00 81.00 84 LYS A CA 1
ATOM 548 C C . LYS A 1 84 ? -13.399 2.381 10.696 1.00 81.00 84 LYS A C 1
ATOM 550 O O . LYS A 1 84 ? -13.075 2.665 11.849 1.00 81.00 84 LYS A O 1
ATOM 555 N N . TYR A 1 85 ? -12.639 2.639 9.632 1.00 84.38 85 TYR A N 1
ATOM 556 C CA . TYR A 1 85 ? -11.299 3.183 9.699 1.00 84.38 85 TYR A CA 1
ATOM 557 C C . TYR A 1 85 ? -11.074 4.330 8.726 1.00 84.38 85 TYR A C 1
ATOM 559 O O . TYR A 1 85 ? -11.659 4.387 7.642 1.00 84.38 85 TYR A O 1
ATOM 567 N N . THR A 1 86 ? -10.147 5.200 9.108 1.00 85.56 86 THR A N 1
ATOM 568 C CA . THR A 1 86 ? -9.558 6.216 8.242 1.00 85.56 86 THR A CA 1
ATOM 569 C C . THR A 1 86 ? -8.144 5.785 7.867 1.00 85.56 86 THR A C 1
ATOM 571 O O . THR A 1 86 ? -7.255 5.709 8.722 1.00 85.56 86 THR A O 1
ATOM 574 N N . PHE A 1 87 ? -7.928 5.498 6.582 1.00 84.19 87 PHE A N 1
ATOM 575 C CA . PHE A 1 87 ? -6.600 5.230 6.033 1.00 84.19 87 PHE A CA 1
ATOM 576 C C . PHE A 1 87 ? -5.869 6.549 5.782 1.00 84.19 87 PHE A C 1
ATOM 578 O O . PHE A 1 87 ? -6.290 7.342 4.946 1.00 84.19 87 PHE A O 1
ATOM 585 N N . ILE A 1 88 ? -4.773 6.783 6.504 1.00 78.94 88 ILE A N 1
ATOM 586 C CA . ILE A 1 88 ? -4.030 8.051 6.422 1.00 78.94 88 ILE A CA 1
ATOM 587 C C . ILE A 1 88 ? -3.084 8.068 5.214 1.00 78.94 88 ILE A C 1
ATOM 589 O O . ILE A 1 88 ? -2.775 9.128 4.679 1.00 78.94 88 ILE A O 1
ATOM 593 N N . GLY A 1 89 ? -2.619 6.897 4.775 1.00 77.06 89 GLY A N 1
ATOM 594 C CA . GLY A 1 89 ? -1.689 6.771 3.659 1.00 77.06 89 GLY A CA 1
ATOM 595 C C . GLY A 1 89 ? -0.588 5.747 3.911 1.00 77.06 89 GLY A C 1
ATOM 596 O O . GLY A 1 89 ? -0.383 5.266 5.031 1.00 77.06 89 GLY A O 1
ATOM 597 N N . PHE A 1 90 ? 0.150 5.439 2.846 1.00 80.38 90 PHE A N 1
ATOM 598 C CA . PHE A 1 90 ? 1.437 4.760 2.961 1.00 80.38 90 PHE A CA 1
ATOM 599 C C . PHE A 1 90 ? 2.517 5.763 3.382 1.00 80.38 90 PHE A C 1
ATOM 601 O O . PHE A 1 90 ? 2.450 6.942 3.036 1.00 80.38 90 PHE A O 1
ATOM 608 N N . ARG A 1 91 ? 3.518 5.298 4.130 1.00 74.25 91 ARG A N 1
ATOM 609 C CA . ARG A 1 91 ? 4.672 6.116 4.508 1.00 74.25 91 ARG A CA 1
ATOM 610 C C . ARG A 1 91 ? 5.712 6.193 3.386 1.00 74.25 91 ARG A C 1
ATOM 612 O O . ARG A 1 91 ? 5.860 5.229 2.626 1.00 74.25 91 ARG A O 1
ATOM 619 N N . PRO A 1 92 ? 6.496 7.288 3.337 1.00 68.38 92 PRO A N 1
ATOM 620 C CA . PRO A 1 92 ? 7.665 7.388 2.478 1.00 68.38 92 PRO A CA 1
ATOM 621 C C . PRO A 1 92 ? 8.561 6.138 2.567 1.00 68.38 92 PRO A C 1
ATOM 623 O O . PRO A 1 92 ? 8.735 5.584 3.656 1.00 68.38 92 PRO A O 1
ATOM 626 N N . PRO A 1 93 ? 9.122 5.682 1.433 1.00 68.19 93 PRO A N 1
ATOM 627 C CA . PRO A 1 93 ? 9.188 6.387 0.148 1.00 68.19 93 PRO A CA 1
ATOM 628 C C . PRO A 1 93 ? 7.918 6.269 -0.712 1.00 68.19 93 PRO A C 1
ATOM 630 O O . PRO A 1 93 ? 7.918 6.725 -1.849 1.00 68.19 93 PRO A O 1
ATOM 633 N N . ILE A 1 94 ? 6.853 5.645 -0.200 1.00 74.31 94 ILE A N 1
ATOM 634 C CA . ILE A 1 94 ? 5.635 5.404 -0.967 1.00 74.31 94 ILE A CA 1
ATOM 635 C C . ILE A 1 94 ? 4.746 6.640 -0.914 1.00 74.31 94 ILE A C 1
ATOM 637 O O . ILE A 1 94 ? 4.266 7.032 0.147 1.00 74.31 94 ILE A O 1
ATOM 641 N N . VAL A 1 95 ? 4.493 7.223 -2.078 1.00 69.56 95 VAL A N 1
ATOM 642 C CA . VAL A 1 95 ? 3.561 8.334 -2.244 1.00 69.56 95 VAL A CA 1
ATOM 643 C C . VAL A 1 95 ? 2.206 7.763 -2.665 1.00 69.56 95 VAL A C 1
ATOM 645 O O . VAL A 1 95 ? 2.103 6.989 -3.621 1.00 69.56 95 VAL A O 1
ATOM 648 N N . THR A 1 96 ? 1.166 8.107 -1.906 1.00 63.28 96 THR A N 1
ATOM 649 C CA . THR A 1 96 ? -0.244 7.915 -2.287 1.00 63.28 96 THR A CA 1
ATOM 650 C C . THR A 1 96 ? -0.688 9.104 -3.146 1.00 63.28 96 THR A C 1
ATOM 652 O O . THR A 1 96 ? -0.017 10.127 -3.119 1.00 63.28 96 THR A O 1
ATOM 655 N N . ASN A 1 97 ? -1.781 8.994 -3.914 1.00 69.19 97 ASN A N 1
ATOM 656 C CA . ASN A 1 97 ? -2.324 10.042 -4.820 1.00 69.19 97 ASN A CA 1
ATOM 657 C C . ASN A 1 97 ? -1.854 9.976 -6.283 1.00 69.19 97 ASN A C 1
ATOM 659 O O . ASN A 1 97 ? -1.521 10.980 -6.902 1.00 69.19 97 ASN A O 1
ATOM 663 N N . GLY A 1 98 ? -1.842 8.777 -6.868 1.00 67.00 98 GLY A N 1
ATOM 664 C CA . GLY A 1 98 ? -1.658 8.617 -8.316 1.00 67.00 98 GLY A CA 1
ATOM 665 C C . GLY A 1 98 ? -0.208 8.655 -8.800 1.00 67.00 98 GLY A C 1
ATOM 666 O O . GLY A 1 98 ? 0.032 8.320 -9.957 1.00 67.00 98 GLY A O 1
ATOM 667 N N . VAL A 1 99 ? 0.745 8.955 -7.917 1.00 74.62 99 VAL A N 1
ATOM 668 C CA . VAL A 1 99 ? 2.179 8.841 -8.194 1.00 74.62 99 VAL A CA 1
ATOM 669 C C . VAL A 1 99 ? 2.579 7.369 -8.304 1.00 74.62 99 VAL A C 1
ATOM 671 O O . VAL A 1 99 ? 2.197 6.529 -7.485 1.00 74.62 99 VAL A O 1
ATOM 674 N N . THR A 1 100 ? 3.367 7.055 -9.328 1.00 79.62 100 THR A N 1
ATOM 675 C CA . THR A 1 100 ? 3.909 5.713 -9.545 1.00 79.62 100 THR A CA 1
ATOM 676 C C . THR A 1 100 ? 5.236 5.561 -8.807 1.00 79.62 100 THR A C 1
ATOM 678 O O . THR A 1 100 ? 6.236 6.192 -9.147 1.00 79.62 100 THR A O 1
ATOM 681 N N . ASN A 1 101 ? 5.261 4.693 -7.796 1.00 83.00 101 ASN A N 1
ATOM 682 C CA . ASN A 1 101 ? 6.442 4.473 -6.969 1.00 83.00 101 ASN A CA 1
ATOM 683 C C . ASN A 1 101 ? 7.446 3.580 -7.695 1.00 83.00 101 ASN A C 1
ATOM 685 O O . ASN A 1 101 ? 7.155 2.427 -7.998 1.00 83.00 101 ASN A O 1
ATOM 689 N N . THR A 1 102 ? 8.646 4.082 -7.959 1.00 85.12 102 THR A N 1
ATOM 690 C CA . THR A 1 102 ? 9.694 3.268 -8.580 1.00 85.12 102 THR A CA 1
ATOM 691 C C . THR A 1 102 ? 10.345 2.363 -7.544 1.00 85.12 102 THR A C 1
ATOM 693 O O . THR A 1 102 ? 10.914 2.851 -6.569 1.00 85.12 102 THR A O 1
ATOM 696 N N . VAL A 1 103 ? 10.345 1.055 -7.789 1.00 85.12 103 VAL A N 1
ATOM 697 C CA . VAL A 1 103 ? 10.999 0.076 -6.917 1.00 85.12 103 VAL A CA 1
ATOM 698 C C . VAL A 1 103 ? 12.133 -0.627 -7.652 1.00 85.12 103 VAL A C 1
ATOM 700 O O . VAL A 1 103 ? 11.999 -1.039 -8.803 1.00 85.12 103 VAL A O 1
ATOM 703 N N . LYS A 1 104 ? 13.278 -0.730 -6.971 1.00 81.19 104 LYS A N 1
ATOM 704 C CA . LYS A 1 104 ? 14.438 -1.525 -7.380 1.00 81.19 104 LYS A CA 1
ATOM 705 C C . LYS A 1 104 ? 14.669 -2.596 -6.318 1.00 81.19 104 LYS A C 1
ATOM 707 O O . LYS A 1 104 ? 14.767 -2.271 -5.137 1.00 81.19 104 LYS A O 1
ATOM 712 N N . GLY A 1 105 ? 14.785 -3.854 -6.732 1.00 80.75 105 GLY A N 1
ATOM 713 C CA . GLY A 1 105 ? 15.068 -4.977 -5.837 1.00 80.75 105 GLY A CA 1
ATOM 714 C C . GLY A 1 105 ? 13.876 -5.900 -5.584 1.00 80.75 105 GLY A C 1
ATOM 715 O O . GLY A 1 105 ? 12.794 -5.735 -6.137 1.00 80.75 105 GLY A O 1
ATOM 716 N N . LYS A 1 106 ? 14.110 -6.925 -4.755 1.00 81.38 106 LYS A N 1
ATOM 717 C CA . LYS A 1 106 ? 13.185 -8.060 -4.567 1.00 81.38 106 LYS A CA 1
ATOM 718 C C . LYS A 1 106 ? 12.159 -7.855 -3.450 1.00 81.38 106 LYS A C 1
ATOM 720 O O . LYS A 1 106 ? 11.212 -8.630 -3.364 1.00 81.38 106 LYS A O 1
ATOM 725 N N . VAL A 1 107 ? 12.357 -6.876 -2.564 1.00 83.69 107 VAL A N 1
ATOM 726 C CA . VAL A 1 107 ? 11.503 -6.659 -1.386 1.00 83.69 107 VAL A CA 1
ATOM 727 C C . VAL A 1 107 ? 11.230 -5.172 -1.204 1.00 83.69 107 VAL A C 1
ATOM 729 O O . VAL A 1 107 ? 12.164 -4.381 -1.120 1.00 83.69 107 VAL A O 1
ATOM 732 N N . VAL A 1 108 ? 9.953 -4.811 -1.100 1.00 82.88 108 VAL A N 1
ATOM 733 C CA . VAL A 1 108 ? 9.485 -3.451 -0.814 1.00 82.88 108 VAL A CA 1
ATOM 734 C C . VAL A 1 108 ? 8.830 -3.456 0.561 1.00 82.88 108 VAL A C 1
ATOM 736 O O . VAL A 1 108 ? 8.051 -4.354 0.879 1.00 82.88 108 VAL A O 1
ATOM 739 N N . ARG A 1 109 ? 9.172 -2.474 1.396 1.00 82.69 109 ARG A N 1
ATOM 740 C CA . ARG A 1 109 ? 8.598 -2.308 2.735 1.00 82.69 109 ARG A CA 1
ATOM 741 C C . ARG A 1 109 ? 7.555 -1.203 2.711 1.00 82.69 109 ARG A C 1
ATOM 743 O O . ARG A 1 109 ? 7.797 -0.134 2.161 1.00 82.69 109 ARG A O 1
ATOM 750 N N . PHE A 1 110 ? 6.418 -1.485 3.324 1.00 79.50 110 PHE A N 1
ATOM 751 C CA . PHE A 1 110 ? 5.266 -0.607 3.424 1.00 79.50 110 PHE A CA 1
ATOM 752 C C . PHE A 1 110 ? 5.040 -0.323 4.893 1.00 79.50 110 PHE A C 1
ATOM 754 O O . PHE A 1 110 ? 4.901 -1.266 5.663 1.00 79.50 110 PHE A O 1
ATOM 761 N N . GLY A 1 111 ? 4.982 0.948 5.264 1.00 82.31 111 GLY A N 1
ATOM 762 C CA . GLY A 1 111 ? 4.357 1.368 6.512 1.00 82.31 111 GLY A CA 1
ATOM 763 C C . GLY A 1 111 ? 3.029 2.037 6.195 1.00 82.31 111 GLY A C 1
ATOM 764 O O . GLY A 1 111 ? 2.933 2.739 5.185 1.00 82.31 111 GLY A O 1
ATOM 765 N N . TRP A 1 112 ? 2.022 1.857 7.039 1.00 84.25 112 TRP A N 1
ATOM 766 C CA . TRP A 1 112 ? 0.800 2.657 6.987 1.00 84.25 112 TRP A CA 1
ATOM 767 C C . TRP A 1 112 ? 0.309 3.008 8.386 1.00 84.25 112 TRP A C 1
ATOM 769 O O . TRP A 1 112 ? 0.630 2.334 9.365 1.00 84.25 112 TRP A O 1
ATOM 779 N N . ASN A 1 113 ? -0.498 4.066 8.441 1.00 84.62 113 ASN A N 1
ATOM 780 C CA . ASN A 1 113 ? -1.200 4.502 9.639 1.00 84.62 113 ASN A CA 1
ATOM 781 C C . ASN A 1 113 ? -2.709 4.365 9.420 1.00 84.62 113 ASN A C 1
ATOM 783 O O . ASN A 1 113 ? -3.237 4.791 8.387 1.00 84.62 113 ASN A O 1
ATOM 787 N N . LEU A 1 114 ? -3.391 3.794 10.407 1.00 87.38 114 LEU A N 1
ATOM 788 C CA . LEU A 1 114 ? -4.837 3.617 10.415 1.00 87.38 114 LEU A CA 1
ATOM 789 C C . LEU A 1 114 ? -5.395 4.246 11.693 1.00 87.38 114 LEU A C 1
ATOM 791 O O . LEU A 1 114 ? -4.804 4.078 12.762 1.00 87.38 114 LEU A O 1
ATOM 795 N N . LYS A 1 115 ? -6.510 4.969 11.588 1.00 89.81 115 LYS A N 1
ATOM 796 C CA . LYS A 1 115 ? -7.245 5.493 12.746 1.00 89.81 115 LYS A CA 1
ATOM 797 C C . LYS A 1 115 ? -8.657 4.930 12.799 1.00 89.81 115 LYS A C 1
ATOM 799 O O . LYS A 1 115 ? -9.255 4.710 11.747 1.00 89.81 115 LYS A O 1
ATOM 804 N N . ASP A 1 116 ? -9.174 4.699 14.000 1.00 89.19 116 ASP A N 1
ATOM 805 C CA . ASP A 1 116 ? -10.590 4.389 14.211 1.00 89.19 116 ASP A CA 1
ATOM 806 C C . ASP A 1 116 ? -11.475 5.642 14.045 1.00 89.19 116 ASP A C 1
ATOM 808 O O . ASP A 1 116 ? -10.985 6.749 13.795 1.00 89.19 116 ASP A O 1
ATOM 812 N N . ALA A 1 117 ? -12.792 5.469 14.181 1.00 86.50 117 ALA A N 1
ATOM 813 C CA . ALA A 1 117 ? -13.765 6.562 14.116 1.00 86.50 117 ALA A CA 1
ATOM 814 C C . ALA A 1 117 ? -13.570 7.634 15.210 1.00 86.50 117 ALA A C 1
ATOM 816 O O . ALA A 1 117 ? -14.013 8.768 15.046 1.00 86.50 117 ALA A O 1
ATOM 817 N N . SER A 1 118 ? -12.894 7.296 16.309 1.00 89.19 118 SER A N 1
ATOM 818 C CA . SER A 1 118 ? -12.561 8.208 17.407 1.00 89.19 118 SER A CA 1
ATOM 819 C C . SER A 1 118 ? -11.205 8.900 17.214 1.00 89.19 118 SER A C 1
ATOM 821 O O . SER A 1 118 ? -10.802 9.712 18.043 1.00 89.19 118 SER A O 1
ATOM 823 N N . GLY A 1 119 ? -10.493 8.604 16.123 1.00 89.44 119 GLY A N 1
ATOM 824 C CA . GLY A 1 119 ? -9.182 9.164 15.819 1.00 89.44 119 GLY A CA 1
ATOM 825 C C . GLY A 1 119 ? -8.010 8.465 16.516 1.00 89.44 119 GLY A C 1
ATOM 826 O O . GLY A 1 119 ? -6.874 8.932 16.375 1.00 89.44 119 GLY A O 1
ATOM 827 N N . ASN A 1 120 ? -8.243 7.355 17.222 1.00 89.38 120 ASN A N 1
ATOM 828 C CA . ASN A 1 120 ? -7.182 6.581 17.858 1.00 89.38 120 ASN A CA 1
ATOM 829 C C . ASN A 1 120 ? -6.431 5.748 16.824 1.00 89.38 120 ASN A C 1
ATOM 831 O O . ASN A 1 120 ? -7.021 5.172 15.912 1.00 89.38 120 ASN A O 1
ATOM 835 N N . GLU A 1 121 ? -5.113 5.653 16.985 1.00 88.25 121 GLU A N 1
ATOM 836 C CA . GLU A 1 121 ? -4.270 4.835 16.115 1.00 88.25 121 GLU A CA 1
ATOM 837 C C . GLU A 1 121 ? -4.519 3.342 16.334 1.00 88.25 121 GLU A C 1
ATOM 839 O O . GLU A 1 121 ? -4.420 2.830 17.452 1.00 88.25 121 GLU A O 1
ATOM 844 N N . ILE A 1 122 ? -4.744 2.627 15.237 1.00 87.62 122 ILE A N 1
ATOM 845 C CA . ILE A 1 122 ? -4.918 1.181 15.236 1.00 87.62 122 ILE A CA 1
ATOM 846 C C . ILE A 1 122 ? -3.585 0.521 14.918 1.00 87.62 122 ILE A C 1
ATOM 848 O O . ILE A 1 122 ? -2.999 0.727 13.855 1.00 87.62 122 ILE A O 1
ATOM 852 N N . LYS A 1 123 ? -3.137 -0.318 15.850 1.00 85.81 123 LYS A N 1
ATOM 853 C CA . LYS A 1 123 ? -1.865 -1.052 15.767 1.00 85.81 123 LYS A CA 1
ATOM 854 C C . LYS A 1 123 ? -2.053 -2.555 15.645 1.00 85.81 123 LYS A C 1
ATOM 856 O O . LYS A 1 123 ? -1.069 -3.280 15.521 1.00 85.81 123 LYS A O 1
ATOM 861 N N . ASP A 1 124 ? -3.297 -3.015 15.721 1.00 86.62 124 ASP A N 1
ATOM 862 C CA . ASP A 1 124 ? -3.616 -4.427 15.619 1.00 86.62 124 ASP A CA 1
ATOM 863 C C . ASP A 1 124 ? -3.456 -4.884 14.161 1.00 86.62 124 ASP A C 1
ATOM 865 O O . ASP A 1 124 ? -4.159 -4.380 13.283 1.00 86.62 124 ASP A O 1
ATOM 869 N N . PRO A 1 125 ? -2.542 -5.819 13.862 1.00 84.38 125 PRO A N 1
ATOM 870 C CA . PRO A 1 125 ? -2.395 -6.352 12.516 1.00 84.38 125 PRO A CA 1
ATOM 871 C C . PRO A 1 125 ? -3.610 -7.155 12.030 1.00 84.38 125 PRO A C 1
ATOM 873 O O . PRO A 1 125 ? -3.748 -7.337 10.818 1.00 84.38 125 PRO A O 1
ATOM 876 N N . ALA A 1 126 ? -4.481 -7.628 12.929 1.00 87.50 126 ALA A N 1
ATOM 877 C CA . ALA A 1 126 ? -5.667 -8.408 12.580 1.00 87.50 126 ALA A CA 1
ATOM 878 C C . ALA A 1 126 ? -6.689 -7.612 11.755 1.00 87.50 126 ALA A C 1
ATOM 880 O O . ALA A 1 126 ? -7.474 -8.205 11.019 1.00 87.50 126 ALA A O 1
ATOM 881 N N . VAL A 1 127 ? -6.626 -6.275 11.788 1.00 88.00 127 VAL A N 1
ATOM 882 C CA . VAL A 1 127 ? -7.500 -5.419 10.970 1.00 88.00 127 VAL A CA 1
ATOM 883 C C . VAL A 1 127 ? -7.240 -5.551 9.472 1.00 88.00 127 VAL A C 1
ATOM 885 O O . VAL A 1 127 ? -8.049 -5.082 8.678 1.00 88.00 127 VAL A O 1
ATOM 888 N N . VAL A 1 128 ? -6.124 -6.162 9.058 1.00 88.31 128 VAL A N 1
ATOM 889 C CA . VAL A 1 128 ? -5.792 -6.400 7.649 1.00 88.31 128 VAL A CA 1
ATOM 890 C C . VAL A 1 128 ? -6.179 -7.820 7.255 1.00 88.31 128 VAL A C 1
ATOM 892 O O . VAL A 1 128 ? -5.449 -8.780 7.513 1.00 88.31 128 VAL A O 1
ATOM 895 N N . THR A 1 129 ? -7.304 -7.938 6.559 1.00 89.00 129 THR A N 1
ATOM 896 C CA . THR A 1 129 ? -7.902 -9.216 6.152 1.00 89.00 129 THR A CA 1
ATOM 897 C C . THR A 1 129 ? -7.423 -9.691 4.787 1.00 89.00 129 THR A C 1
ATOM 899 O O . THR A 1 129 ? -7.355 -10.893 4.540 1.00 89.00 129 THR A O 1
ATOM 902 N N . GLY A 1 130 ? -7.033 -8.771 3.902 1.00 87.69 130 GLY A N 1
ATOM 903 C CA . GLY A 1 130 ? -6.657 -9.097 2.529 1.00 87.69 130 GLY A CA 1
ATOM 904 C C . GLY A 1 130 ? -5.463 -8.298 2.028 1.00 87.69 130 GLY A C 1
ATOM 905 O O . GLY A 1 130 ? -5.255 -7.144 2.392 1.00 87.69 130 GLY A O 1
ATOM 906 N N . ARG A 1 131 ? -4.664 -8.925 1.163 1.00 87.38 131 ARG A N 1
ATOM 907 C CA . ARG A 1 131 ? -3.606 -8.278 0.378 1.00 87.38 131 ARG A CA 1
ATOM 908 C C . ARG A 1 131 ? -3.549 -8.911 -0.995 1.00 87.38 131 ARG A C 1
ATOM 910 O O . ARG A 1 131 ? -3.510 -10.137 -1.117 1.00 87.38 131 ARG A O 1
ATOM 917 N N .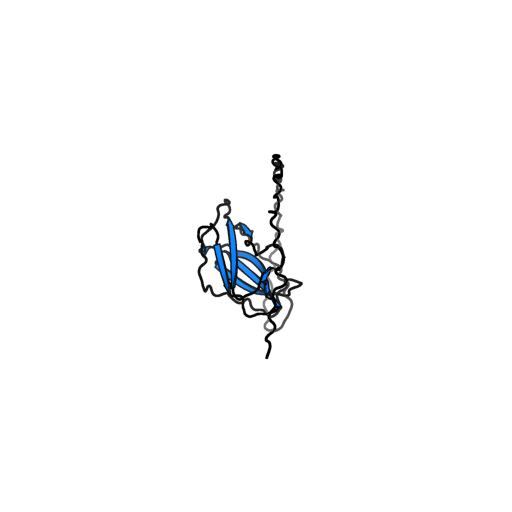 SER A 1 132 ? -3.467 -8.083 -2.018 1.00 89.44 132 SER A N 1
ATOM 918 C CA . SER A 1 132 ? -3.317 -8.539 -3.392 1.00 89.44 132 SER A CA 1
ATOM 919 C C . SER A 1 132 ? -2.461 -7.565 -4.184 1.00 89.44 132 SER A C 1
ATOM 921 O O . SER A 1 132 ? -2.206 -6.434 -3.768 1.00 89.44 132 SER A O 1
ATOM 923 N N . TYR A 1 133 ? -1.990 -8.024 -5.333 1.00 90.38 133 TYR A N 1
ATOM 924 C CA . TYR A 1 133 ? -1.491 -7.133 -6.363 1.00 90.38 133 TYR A CA 1
ATOM 925 C C . TYR A 1 133 ? -2.021 -7.579 -7.713 1.00 90.38 133 TYR A C 1
ATOM 927 O O . TYR A 1 133 ? -2.324 -8.759 -7.927 1.00 90.38 133 TYR A O 1
ATOM 935 N N . LYS A 1 134 ? -2.084 -6.625 -8.634 1.00 88.94 134 LYS A N 1
ATOM 936 C CA . LYS A 1 134 ? -2.326 -6.894 -10.043 1.00 88.94 134 LYS A CA 1
ATOM 937 C C . LYS A 1 134 ? -1.413 -6.079 -10.928 1.00 88.94 134 LYS A C 1
ATOM 939 O O . LYS A 1 134 ? -1.009 -4.979 -10.557 1.00 88.94 134 LYS A O 1
ATOM 944 N N . GLU A 1 135 ? -1.095 -6.627 -12.089 1.00 89.56 135 GLU A N 1
ATOM 945 C CA . GLU A 1 135 ? -0.416 -5.868 -13.125 1.00 89.56 135 GLU A CA 1
ATOM 946 C C . GLU A 1 135 ? -1.404 -4.909 -13.795 1.00 89.56 135 GLU A C 1
ATOM 948 O O . GLU A 1 135 ? -2.531 -5.274 -14.141 1.00 89.56 135 GLU A O 1
ATOM 953 N N . ILE A 1 136 ? -0.984 -3.660 -13.929 1.00 89.62 136 ILE A N 1
ATOM 954 C CA . ILE A 1 136 ? -1.753 -2.587 -14.548 1.00 89.62 136 ILE A CA 1
ATOM 955 C C . ILE A 1 136 ? -0.963 -2.005 -15.712 1.00 89.62 136 ILE A C 1
ATOM 957 O O . ILE A 1 136 ? 0.262 -2.130 -15.794 1.00 89.62 136 ILE A O 1
ATOM 961 N N . ASP A 1 137 ? -1.672 -1.337 -16.607 1.00 88.69 137 ASP A N 1
ATOM 962 C CA . ASP A 1 137 ? -1.042 -0.450 -17.565 1.00 88.69 137 ASP A CA 1
ATOM 963 C C . ASP A 1 137 ? -0.442 0.775 -16.846 1.00 88.69 137 ASP A C 1
ATOM 965 O O . ASP A 1 137 ? -1.060 1.370 -15.954 1.00 88.69 137 ASP A O 1
ATOM 969 N N . CYS A 1 138 ? 0.785 1.141 -17.221 1.00 84.56 138 CYS A N 1
ATOM 970 C CA . CYS A 1 138 ? 1.521 2.222 -16.567 1.00 84.56 138 CYS A CA 1
ATOM 971 C C . CYS A 1 138 ? 0.918 3.607 -16.823 1.00 84.56 138 CYS A C 1
ATOM 973 O O . CYS A 1 138 ? 1.092 4.493 -15.986 1.00 84.56 138 CYS A O 1
ATOM 975 N N . ALA A 1 139 ? 0.224 3.796 -17.949 1.00 84.06 139 ALA A N 1
ATOM 976 C CA . ALA A 1 139 ? -0.363 5.077 -18.320 1.00 84.06 139 ALA A CA 1
ATOM 977 C C . ALA A 1 139 ? -1.757 5.267 -17.706 1.00 84.06 139 ALA A C 1
ATOM 979 O O . ALA A 1 139 ? -2.086 6.351 -17.233 1.00 84.06 139 ALA A O 1
ATOM 980 N N . SER A 1 140 ? -2.570 4.211 -17.676 1.00 73.25 140 SER A N 1
ATOM 981 C CA . SER A 1 140 ? -4.008 4.328 -17.403 1.00 73.25 140 SER A CA 1
ATOM 982 C C . SER A 1 140 ? -4.457 3.760 -16.057 1.00 73.25 140 SER A C 1
ATOM 984 O O . SER A 1 140 ? -5.616 3.921 -15.689 1.00 73.25 140 SER A O 1
ATOM 986 N N . ALA A 1 141 ? -3.580 3.091 -15.296 1.00 66.12 141 ALA A N 1
ATOM 987 C CA . ALA A 1 141 ? -3.960 2.312 -14.106 1.00 66.12 141 ALA A CA 1
ATOM 988 C C . ALA A 1 141 ? -5.069 1.273 -14.337 1.00 66.12 141 ALA A C 1
ATOM 990 O O . ALA A 1 141 ? -5.524 0.629 -13.385 1.00 66.12 141 ALA A O 1
ATOM 991 N N . ALA A 1 142 ? -5.476 1.093 -15.594 1.00 72.25 142 ALA A N 1
ATOM 992 C CA . ALA A 1 142 ? -6.381 0.062 -16.016 1.00 72.25 142 ALA A CA 1
ATOM 993 C C . ALA A 1 142 ? -5.708 -1.282 -15.759 1.00 72.25 142 ALA A C 1
ATOM 995 O O . ALA A 1 142 ? -4.492 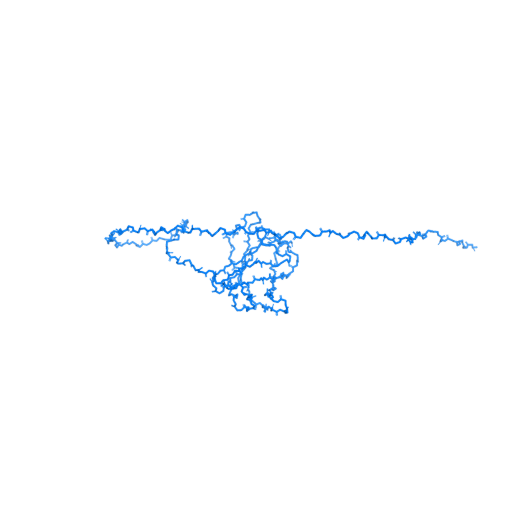-1.445 -15.898 1.00 72.25 142 ALA A O 1
ATOM 996 N N . SER A 1 143 ? -6.516 -2.247 -15.337 1.00 70.75 143 SER A N 1
ATOM 997 C CA . SER A 1 143 ? -6.022 -3.615 -15.189 1.00 70.75 143 SER A CA 1
ATOM 998 C C . SER A 1 143 ? -5.687 -4.139 -16.575 1.00 70.75 143 SER A C 1
ATOM 1000 O O . SER A 1 143 ? -6.471 -3.928 -17.500 1.00 70.75 143 SER A O 1
ATOM 1002 N N . LYS A 1 144 ? -4.553 -4.828 -16.728 1.00 71.19 144 LYS A N 1
ATOM 1003 C CA . LYS A 1 144 ? -4.356 -5.634 -17.935 1.00 71.19 144 LYS A CA 1
ATOM 1004 C C . LYS A 1 144 ? -5.433 -6.725 -17.916 1.00 71.19 144 LYS A C 1
ATOM 1006 O O . LYS A 1 144 ? -5.604 -7.377 -16.885 1.00 71.19 144 LYS A O 1
ATOM 1011 N N . SER A 1 145 ? -6.193 -6.847 -19.005 1.00 55.81 145 SER A N 1
ATOM 1012 C CA . SER A 1 145 ? -7.464 -7.591 -19.096 1.00 55.81 145 SER A CA 1
ATOM 1013 C C . SER A 1 145 ? -7.390 -9.053 -18.648 1.00 55.81 145 SER A C 1
ATOM 1015 O O . SER A 1 145 ? -8.408 -9.610 -18.252 1.00 55.81 145 SER A O 1
ATOM 1017 N N . ASP A 1 146 ? -6.191 -9.637 -18.614 1.00 56.06 146 ASP A N 1
ATOM 1018 C CA . ASP A 1 146 ? -5.988 -11.065 -18.352 1.00 56.06 146 ASP A CA 1
ATOM 1019 C C . ASP A 1 146 ? -5.329 -11.352 -16.992 1.00 56.06 146 ASP A C 1
ATOM 1021 O O . ASP A 1 146 ? -4.954 -12.489 -16.693 1.00 56.06 146 ASP A O 1
ATOM 1025 N N . PHE A 1 147 ? -5.147 -10.336 -16.138 1.00 49.44 147 PHE A N 1
ATOM 1026 C CA . PHE A 1 147 ? -4.454 -10.537 -14.867 1.00 49.44 147 PHE A CA 1
ATOM 1027 C C . PHE A 1 147 ? -5.412 -10.944 -13.740 1.00 49.44 147 PHE A C 1
ATOM 1029 O O . PHE A 1 147 ? -6.084 -10.109 -13.132 1.00 49.44 147 PHE A O 1
ATOM 1036 N N . ASN A 1 148 ? -5.400 -12.232 -13.390 1.00 61.28 148 ASN A N 1
ATOM 1037 C CA . ASN A 1 148 ? -6.031 -12.726 -12.167 1.00 61.28 148 ASN A CA 1
ATOM 1038 C C . ASN A 1 148 ? -5.247 -12.203 -10.941 1.00 61.28 148 ASN A C 1
ATOM 1040 O O . ASN A 1 148 ? -4.042 -12.479 -10.853 1.00 61.28 148 ASN A O 1
ATOM 1044 N N . PRO A 1 149 ? -5.861 -11.441 -10.010 1.00 61.72 149 PRO A N 1
ATOM 1045 C CA . PRO A 1 149 ? -5.170 -10.924 -8.832 1.00 61.72 149 PRO A CA 1
ATOM 1046 C C . PRO A 1 149 ? -4.462 -12.058 -8.092 1.00 61.72 149 PRO A C 1
ATOM 1048 O O . PRO A 1 149 ? -5.076 -13.008 -7.605 1.00 61.72 149 PRO A O 1
ATOM 1051 N N . ARG A 1 150 ? -3.133 -11.965 -8.000 1.00 69.12 150 ARG A N 1
ATO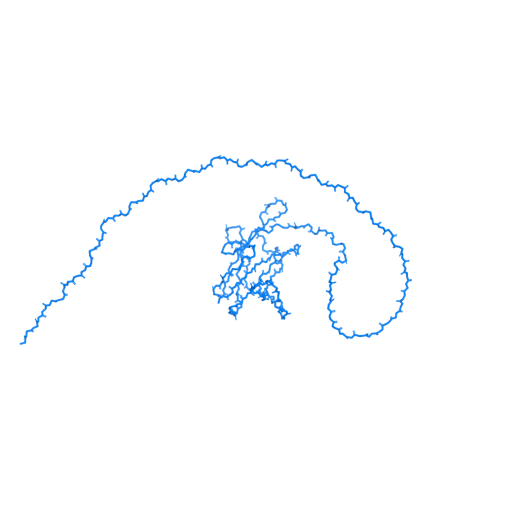M 1052 C CA . ARG A 1 150 ? -2.351 -12.981 -7.302 1.00 69.12 150 ARG A CA 1
ATOM 1053 C C . ARG A 1 150 ? -2.423 -12.677 -5.817 1.00 69.12 150 ARG A C 1
ATOM 1055 O O . ARG A 1 150 ? -1.911 -11.654 -5.354 1.00 69.12 150 ARG A O 1
ATOM 1062 N N . GLY A 1 151 ? -3.056 -13.578 -5.069 1.00 65.25 151 GLY A N 1
ATOM 1063 C CA . GLY A 1 151 ? -3.038 -13.537 -3.613 1.00 65.25 151 GLY A CA 1
ATOM 1064 C C . GLY A 1 151 ? -1.595 -13.529 -3.116 1.00 65.25 151 GLY A C 1
ATOM 1065 O O . GLY A 1 151 ? -0.795 -14.400 -3.469 1.00 65.25 151 GLY A O 1
ATOM 1066 N N . ILE A 1 152 ? -1.237 -12.529 -2.313 1.00 69.69 152 ILE A N 1
ATOM 1067 C CA . ILE A 1 152 ? 0.084 -12.490 -1.690 1.00 69.69 152 ILE A CA 1
ATOM 1068 C C . ILE A 1 152 ? 0.005 -13.361 -0.448 1.00 69.69 152 ILE A C 1
ATOM 1070 O O . ILE A 1 152 ? -0.638 -12.988 0.535 1.00 69.69 152 ILE A O 1
ATOM 1074 N N . LYS A 1 153 ? 0.667 -14.523 -0.476 1.00 62.62 153 LYS A N 1
ATOM 1075 C CA . LYS A 1 153 ? 0.822 -15.325 0.738 1.00 62.62 153 LYS A CA 1
ATOM 1076 C C . LYS A 1 153 ? 1.572 -14.500 1.780 1.00 62.62 153 LYS A C 1
ATOM 1078 O O . LYS A 1 153 ? 2.661 -13.985 1.529 1.00 62.62 153 LYS A O 1
ATOM 1083 N N . LEU A 1 154 ? 0.965 -14.400 2.954 1.00 54.19 154 LEU A N 1
ATOM 1084 C CA . LEU A 1 154 ? 1.515 -13.809 4.163 1.00 54.19 154 LEU A CA 1
ATOM 1085 C C . LEU A 1 154 ? 2.741 -14.594 4.631 1.00 54.19 154 LEU A C 1
ATOM 1087 O O . LEU A 1 154 ? 2.647 -15.454 5.497 1.00 54.19 154 LEU A O 1
ATOM 1091 N N . THR A 1 155 ? 3.906 -14.351 4.041 1.00 48.28 155 THR A N 1
ATOM 1092 C CA . THR A 1 155 ? 5.099 -15.107 4.435 1.00 48.28 155 THR A CA 1
ATOM 1093 C C . THR A 1 155 ? 5.793 -14.542 5.668 1.00 48.28 155 THR A C 1
ATOM 1095 O O . THR A 1 155 ? 6.679 -15.212 6.183 1.00 48.28 155 THR A O 1
ATOM 1098 N N . LYS A 1 156 ? 5.436 -13.340 6.152 1.00 54.97 156 LYS A N 1
ATOM 1099 C CA . LYS A 1 156 ? 5.974 -12.771 7.400 1.00 54.97 156 LYS A CA 1
ATOM 1100 C C . LYS A 1 156 ? 5.119 -11.608 7.927 1.00 54.97 156 LYS A C 1
ATOM 1102 O O . LYS A 1 156 ? 4.853 -10.650 7.207 1.00 54.97 156 LYS A O 1
ATOM 1107 N N . THR A 1 157 ? 4.679 -11.792 9.168 1.00 56.19 157 THR A N 1
ATOM 1108 C CA . THR A 1 157 ? 4.341 -10.840 10.238 1.00 56.19 157 THR A CA 1
ATOM 1109 C C . THR A 1 157 ? 4.235 -9.364 9.849 1.00 56.19 157 THR A C 1
ATOM 1111 O O . THR A 1 157 ? 5.219 -8.706 9.515 1.00 56.19 157 THR A O 1
ATOM 1114 N N . LEU A 1 158 ? 3.022 -8.833 10.002 1.00 62.44 158 LEU A N 1
ATOM 1115 C CA . LEU A 1 158 ? 2.828 -7.416 10.275 1.00 62.44 158 LEU A CA 1
ATOM 1116 C C . LEU A 1 158 ? 3.485 -7.130 11.629 1.00 62.44 158 LEU A C 1
ATOM 1118 O O . LEU A 1 158 ? 3.092 -7.714 12.638 1.00 62.44 158 LEU A O 1
ATOM 1122 N N . TYR A 1 159 ? 4.528 -6.307 11.646 1.00 64.19 159 TYR A N 1
ATOM 1123 C CA . TYR A 1 159 ? 5.237 -5.970 12.878 1.00 64.19 159 TYR A CA 1
ATOM 1124 C C . TYR A 1 159 ? 4.921 -4.534 13.281 1.00 64.19 159 TYR A C 1
ATOM 1126 O O . TYR A 1 159 ? 5.161 -3.612 12.508 1.00 64.19 159 TYR A O 1
ATOM 1134 N N . SER A 1 160 ? 4.471 -4.349 14.524 1.00 58.88 160 SER A N 1
ATOM 1135 C CA . SER A 1 160 ? 4.470 -3.051 15.203 1.00 58.88 160 SER A CA 1
ATOM 1136 C C . SER A 1 160 ? 5.771 -2.912 15.994 1.00 58.88 160 SER A C 1
ATOM 1138 O O . SER A 1 160 ? 5.837 -3.243 17.178 1.00 58.88 160 SER A O 1
ATOM 1140 N N . LYS A 1 161 ? 6.857 -2.479 15.341 1.00 55.91 161 LYS A N 1
ATOM 1141 C CA . LYS A 1 161 ? 8.170 -2.353 15.999 1.00 55.91 161 LYS A CA 1
ATOM 1142 C C . LYS A 1 161 ? 8.378 -0.939 16.538 1.00 55.91 161 LYS A C 1
ATOM 1144 O O . LYS A 1 161 ? 8.925 -0.096 15.839 1.00 55.91 161 LYS A O 1
ATOM 1149 N N . GLY A 1 162 ? 7.933 -0.672 17.768 1.00 62.88 162 GLY A N 1
ATOM 1150 C CA . GLY A 1 162 ? 8.242 0.543 18.549 1.00 62.88 162 GLY A CA 1
ATOM 1151 C C . GLY A 1 162 ? 7.754 1.892 17.987 1.00 62.88 162 GLY A C 1
ATOM 1152 O O . GLY A 1 162 ? 7.642 2.851 18.740 1.00 62.88 162 GLY A O 1
ATOM 1153 N N . ARG A 1 163 ? 7.418 1.982 16.694 1.00 57.09 1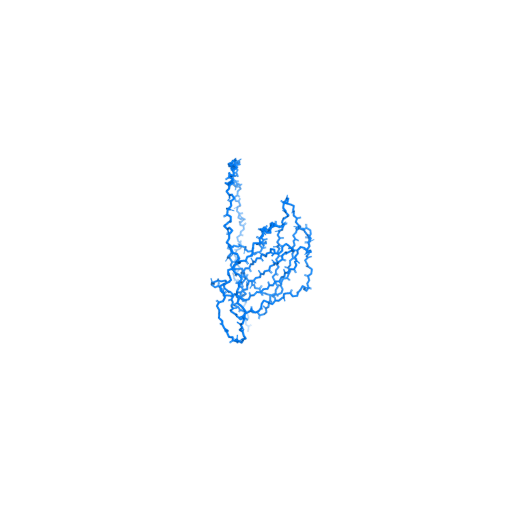63 ARG A N 1
ATOM 1154 C CA . ARG A 1 163 ? 7.091 3.225 15.979 1.00 57.09 163 ARG A CA 1
ATOM 1155 C C . ARG A 1 163 ? 5.601 3.441 15.711 1.00 57.09 163 ARG A C 1
ATOM 1157 O O . ARG A 1 163 ? 5.268 4.300 14.912 1.00 57.09 163 ARG A O 1
ATOM 1164 N N . LYS A 1 164 ? 4.712 2.709 16.396 1.00 65.25 164 LYS A N 1
ATOM 1165 C CA . LYS A 1 164 ? 3.243 2.818 16.252 1.00 65.25 164 LYS A CA 1
ATOM 1166 C C . LYS A 1 164 ? 2.691 2.454 14.858 1.00 65.25 164 LYS A C 1
ATOM 1168 O O . LYS A 1 164 ? 1.512 2.667 14.617 1.00 65.25 164 LYS A O 1
ATOM 1173 N N . ASP A 1 165 ? 3.507 1.852 13.995 1.00 73.25 165 ASP A N 1
ATOM 1174 C CA . ASP A 1 165 ? 3.158 1.591 12.596 1.00 73.25 165 ASP A CA 1
ATOM 1175 C C . ASP A 1 165 ? 2.937 0.107 12.322 1.00 73.25 165 ASP A C 1
ATOM 1177 O O . ASP A 1 165 ? 3.635 -0.745 12.875 1.00 73.25 165 ASP A O 1
ATOM 1181 N N . LEU A 1 166 ? 2.031 -0.192 11.393 1.00 80.62 166 LEU A N 1
ATOM 1182 C CA . LEU A 1 166 ? 1.934 -1.509 10.777 1.00 80.62 166 LEU A CA 1
ATOM 1183 C C . LEU A 1 166 ? 2.901 -1.566 9.590 1.00 80.62 166 LEU A C 1
ATOM 1185 O O . LEU A 1 166 ? 2.720 -0.849 8.604 1.00 80.62 166 LEU A O 1
ATOM 1189 N N . GLU A 1 167 ? 3.936 -2.406 9.691 1.00 84.06 167 GLU A N 1
ATOM 1190 C CA . GLU A 1 167 ? 4.899 -2.627 8.606 1.00 84.06 167 GLU A CA 1
ATOM 1191 C C . GLU A 1 167 ? 4.658 -3.969 7.902 1.00 84.06 167 GLU A C 1
ATOM 1193 O O . GLU A 1 167 ? 4.496 -5.007 8.546 1.00 84.06 167 GLU A O 1
ATOM 1198 N N . PHE A 1 168 ? 4.693 -3.960 6.569 1.00 84.44 168 PHE A N 1
ATOM 1199 C CA . PHE A 1 168 ? 4.627 -5.147 5.720 1.00 84.44 168 PHE A CA 1
ATOM 1200 C C . PHE A 1 168 ? 5.793 -5.180 4.733 1.00 84.44 168 PHE A C 1
ATOM 1202 O O . PHE A 1 168 ? 6.091 -4.190 4.069 1.00 84.44 168 PHE A O 1
ATOM 1209 N N . ALA A 1 169 ? 6.422 -6.345 4.587 1.00 84.88 169 ALA A N 1
ATOM 1210 C CA . ALA A 1 169 ? 7.434 -6.585 3.566 1.00 84.88 169 ALA A CA 1
ATOM 1211 C C . ALA A 1 169 ? 6.828 -7.391 2.410 1.00 84.88 169 ALA A C 1
ATOM 1213 O O . ALA A 1 169 ? 6.559 -8.586 2.541 1.00 84.88 169 ALA A O 1
ATOM 1214 N N . TRP A 1 170 ? 6.649 -6.751 1.257 1.00 85.88 170 TRP A N 1
ATOM 1215 C CA . TRP A 1 170 ? 6.207 -7.412 0.036 1.00 85.88 170 TRP A CA 1
ATOM 1216 C C . TRP A 1 170 ? 7.409 -7.896 -0.767 1.00 85.88 170 TRP A C 1
ATOM 1218 O O . TRP A 1 170 ? 8.245 -7.097 -1.192 1.00 85.88 170 TRP A O 1
ATOM 1228 N N . LYS A 1 171 ? 7.478 -9.201 -1.033 1.00 86.50 171 LYS A N 1
ATOM 1229 C CA . LYS A 1 171 ? 8.389 -9.738 -2.044 1.00 86.50 171 LYS A CA 1
ATOM 1230 C C . LYS A 1 171 ? 7.795 -9.480 -3.430 1.00 86.50 171 LYS A C 1
ATOM 1232 O O . LYS A 1 171 ? 6.831 -10.143 -3.815 1.00 86.50 171 LYS A O 1
ATOM 1237 N N . VAL A 1 172 ? 8.359 -8.514 -4.148 1.00 85.44 172 VAL A N 1
ATOM 1238 C CA . VAL A 1 172 ? 7.911 -8.151 -5.497 1.00 85.44 172 VAL A CA 1
ATOM 1239 C C . VAL A 1 172 ? 8.184 -9.343 -6.424 1.00 85.44 172 VAL A C 1
ATOM 1241 O O . VAL A 1 172 ? 9.268 -9.936 -6.342 1.00 85.44 172 VAL A O 1
ATOM 1244 N N . PRO A 1 173 ? 7.215 -9.758 -7.259 1.00 83.62 173 PRO A N 1
ATOM 1245 C CA . PRO A 1 173 ? 7.442 -10.811 -8.246 1.00 83.62 173 PRO A CA 1
ATOM 1246 C C . PRO A 1 173 ? 8.578 -10.421 -9.200 1.00 83.62 173 PRO A C 1
ATOM 1248 O O . PRO A 1 173 ? 8.880 -9.242 -9.373 1.00 83.62 173 PRO A O 1
ATOM 1251 N N . ASN A 1 174 ? 9.213 -11.414 -9.826 1.00 85.56 174 ASN A N 1
ATOM 1252 C CA . ASN A 1 174 ? 10.300 -11.184 -10.778 1.00 85.56 174 ASN A CA 1
ATOM 1253 C C . ASN A 1 174 ? 9.747 -10.679 -12.124 1.00 85.56 174 ASN A C 1
ATOM 1255 O O . ASN A 1 174 ? 9.714 -11.416 -13.104 1.00 85.56 174 ASN A O 1
ATOM 1259 N N . LEU A 1 175 ? 9.246 -9.448 -12.121 1.00 84.62 175 LEU A N 1
ATOM 1260 C CA . LEU A 1 175 ? 8.731 -8.725 -13.275 1.00 84.62 175 LEU A CA 1
ATOM 1261 C C . LEU A 1 175 ? 9.663 -7.542 -13.532 1.00 84.62 175 LEU A C 1
ATOM 1263 O O . LEU A 1 175 ? 10.054 -6.860 -12.589 1.00 84.62 175 LEU A O 1
ATOM 1267 N N . SER A 1 176 ? 10.014 -7.291 -14.788 1.00 84.69 176 SER A N 1
ATOM 1268 C CA . SER A 1 176 ? 10.793 -6.118 -15.188 1.00 84.69 176 SER A CA 1
ATOM 1269 C C . SER A 1 176 ? 9.907 -5.148 -15.965 1.00 84.69 176 SER A C 1
ATOM 1271 O O . SER A 1 176 ? 8.971 -5.563 -16.653 1.00 84.69 176 SER A O 1
ATOM 1273 N N . LYS A 1 177 ? 10.164 -3.842 -15.822 1.00 89.06 177 LYS A N 1
ATOM 1274 C CA . LYS A 1 177 ? 9.458 -2.754 -16.531 1.00 89.06 177 LYS A CA 1
ATOM 1275 C C . LYS A 1 177 ? 7.925 -2.829 -16.456 1.00 89.06 177 LYS A C 1
ATOM 1277 O O . LYS A 1 177 ? 7.231 -2.473 -17.405 1.00 89.06 177 LYS A O 1
ATOM 1282 N N . SER A 1 178 ? 7.393 -3.313 -15.337 1.00 89.81 178 SER A N 1
ATOM 1283 C CA . SER A 1 178 ? 5.960 -3.579 -15.166 1.00 89.81 178 SER A CA 1
ATOM 1284 C C . SER A 1 178 ? 5.357 -2.661 -14.108 1.00 89.81 178 SER A C 1
ATOM 1286 O O . SER A 1 178 ? 5.999 -2.383 -13.090 1.00 89.81 178 SER A O 1
ATOM 1288 N N . CYS A 1 179 ? 4.118 -2.211 -14.326 1.00 91.12 179 CYS A N 1
ATOM 1289 C CA . CYS A 1 179 ? 3.367 -1.464 -13.323 1.00 91.12 179 CYS A CA 1
ATOM 1290 C C . CYS A 1 179 ? 2.447 -2.384 -12.526 1.00 91.12 179 CYS A C 1
ATOM 1292 O O . CYS A 1 179 ? 1.702 -3.183 -13.084 1.00 91.12 179 CYS A O 1
ATOM 1294 N N . LEU A 1 180 ? 2.492 -2.260 -11.206 1.00 90.31 180 LEU A N 1
ATOM 1295 C CA . LEU A 1 180 ? 1.719 -3.059 -10.269 1.00 90.31 180 LEU A CA 1
ATOM 1296 C C . LEU A 1 180 ? 0.820 -2.148 -9.438 1.00 90.31 180 LEU A C 1
ATOM 1298 O O . LEU A 1 180 ? 1.269 -1.127 -8.922 1.00 90.31 180 LEU A O 1
ATOM 1302 N N . LEU A 1 181 ? -0.436 -2.541 -9.266 1.00 89.50 181 LEU A N 1
ATOM 1303 C CA . LEU A 1 181 ? -1.321 -1.987 -8.253 1.00 89.50 181 LEU A CA 1
ATOM 1304 C C . LEU A 1 181 ? -1.338 -2.949 -7.072 1.00 89.50 181 LEU A C 1
ATOM 1306 O O . LEU A 1 181 ? -1.825 -4.071 -7.195 1.00 89.50 181 LEU A O 1
ATOM 1310 N N . PHE A 1 182 ? -0.782 -2.518 -5.949 1.00 89.25 182 PHE A N 1
ATOM 1311 C CA . PHE A 1 182 ? -0.855 -3.233 -4.682 1.00 89.25 182 PHE A CA 1
ATOM 1312 C C . PHE A 1 182 ? -2.080 -2.750 -3.911 1.00 89.25 182 PHE A C 1
ATOM 1314 O O . PHE A 1 182 ? -2.282 -1.541 -3.802 1.00 89.25 182 PHE A O 1
ATOM 1321 N N . SER A 1 183 ? -2.863 -3.677 -3.365 1.00 89.06 183 SER A N 1
ATOM 1322 C CA . SER A 1 183 ? -4.096 -3.391 -2.635 1.00 89.06 183 SER A CA 1
ATOM 1323 C C . SER A 1 183 ? -4.107 -4.103 -1.282 1.00 89.06 183 SER A C 1
ATOM 1325 O O . SER A 1 183 ? -3.738 -5.276 -1.175 1.00 89.06 183 SER A O 1
ATOM 1327 N N . VAL A 1 184 ? -4.557 -3.393 -0.250 1.00 88.88 184 VAL A N 1
ATOM 1328 C CA . VAL A 1 184 ? -4.741 -3.886 1.120 1.00 88.88 184 VAL A CA 1
ATOM 1329 C C . VAL A 1 184 ? -6.207 -3.743 1.481 1.00 88.88 184 VAL A C 1
ATOM 1331 O O . VAL A 1 184 ? -6.751 -2.651 1.347 1.00 88.88 184 VAL A O 1
ATOM 1334 N N . THR A 1 185 ? -6.821 -4.824 1.947 1.00 90.19 185 THR A N 1
ATOM 1335 C CA . THR A 1 185 ? -8.214 -4.863 2.395 1.00 90.19 185 THR A CA 1
ATOM 1336 C C . THR A 1 185 ? -8.256 -4.989 3.912 1.00 90.19 185 THR A C 1
ATOM 1338 O O . THR A 1 185 ? -7.523 -5.793 4.497 1.00 90.19 185 THR A O 1
ATOM 1341 N N . PHE A 1 186 ? -9.103 -4.176 4.536 1.00 89.56 186 PHE A N 1
ATOM 1342 C CA . PHE A 1 186 ? -9.306 -4.133 5.979 1.00 89.56 186 PHE A CA 1
ATOM 1343 C C . PHE A 1 186 ? -10.569 -4.906 6.390 1.00 89.56 186 PHE A C 1
ATOM 1345 O O . PHE A 1 186 ? -11.415 -5.215 5.550 1.00 89.56 186 PHE A O 1
ATOM 1352 N N . ASP A 1 187 ? -10.720 -5.218 7.679 1.00 88.94 187 ASP A N 1
ATOM 1353 C CA . ASP A 1 187 ? -11.849 -6.010 8.199 1.00 88.94 187 ASP A CA 1
ATOM 1354 C C . ASP A 1 187 ? -13.234 -5.382 7.938 1.00 88.94 187 ASP A C 1
ATOM 1356 O O . ASP A 1 187 ? -14.216 -6.100 7.772 1.00 88.94 187 ASP A O 1
ATOM 1360 N N . GLY A 1 188 ? -13.299 -4.057 7.783 1.00 86.06 188 GLY A N 1
ATOM 1361 C CA . GLY A 1 188 ? -14.499 -3.315 7.398 1.00 86.06 188 GLY A CA 1
ATOM 1362 C C . GLY A 1 188 ? -14.789 -3.315 5.893 1.00 86.06 188 GLY A C 1
ATOM 1363 O O . GLY A 1 188 ? -15.593 -2.508 5.438 1.00 86.06 188 GLY A O 1
ATOM 1364 N N . GLY A 1 189 ? -14.089 -4.130 5.097 1.00 87.50 189 GLY A N 1
ATOM 1365 C CA . GLY A 1 189 ? -14.248 -4.230 3.639 1.00 87.50 189 GLY A CA 1
ATOM 1366 C C . GLY A 1 189 ? -13.588 -3.101 2.835 1.00 87.50 189 GLY A C 1
ATOM 1367 O O . GLY A 1 189 ? -13.467 -3.187 1.613 1.00 87.50 189 GLY A O 1
ATOM 1368 N N . GLN A 1 190 ? -13.107 -2.053 3.504 1.00 88.94 190 GLN A N 1
ATOM 1369 C CA . GLN A 1 190 ? -12.359 -0.969 2.874 1.00 88.94 190 GLN A CA 1
ATOM 1370 C C . GLN A 1 190 ? -11.078 -1.482 2.221 1.00 88.94 190 GLN A C 1
ATOM 1372 O O . GLN A 1 190 ? -10.408 -2.362 2.760 1.00 88.94 190 GLN A O 1
ATOM 1377 N N . THR A 1 191 ? -10.697 -0.879 1.095 1.00 89.75 191 THR A N 1
ATOM 1378 C CA . THR A 1 191 ? -9.451 -1.211 0.401 1.00 89.75 191 THR A CA 1
ATOM 1379 C C . THR A 1 191 ? -8.634 0.045 0.113 1.00 89.75 191 THR A C 1
ATOM 1381 O O . THR A 1 191 ? -9.149 1.014 -0.437 1.00 89.75 191 THR A O 1
ATOM 1384 N N . ALA A 1 192 ? -7.344 0.012 0.444 1.00 88.62 192 ALA A N 1
ATOM 1385 C CA . ALA A 1 192 ? -6.366 1.035 0.081 1.00 88.62 192 ALA A CA 1
ATOM 1386 C C . ALA A 1 192 ? -5.399 0.484 -0.970 1.00 88.62 192 ALA A C 1
ATOM 1388 O O . ALA A 1 192 ? -5.019 -0.684 -0.905 1.00 88.62 192 ALA A O 1
ATOM 1389 N N . SER A 1 193 ? -4.990 1.308 -1.939 1.00 88.94 193 SER A N 1
ATOM 1390 C CA . SER A 1 193 ? -4.111 0.862 -3.027 1.00 88.94 193 SER A CA 1
ATOM 1391 C C . SER A 1 193 ? -2.973 1.835 -3.326 1.00 88.94 193 SER A C 1
ATOM 1393 O O . SER A 1 193 ? -3.119 3.044 -3.160 1.00 88.94 193 SER A O 1
ATOM 1395 N N . ALA A 1 194 ? -1.845 1.308 -3.805 1.00 87.88 194 ALA A N 1
ATOM 1396 C CA . ALA A 1 194 ? -0.708 2.086 -4.293 1.00 87.88 194 ALA A CA 1
ATOM 1397 C C . ALA A 1 194 ? -0.138 1.502 -5.589 1.00 87.88 194 ALA A C 1
ATOM 1399 O O . ALA A 1 194 ? -0.134 0.286 -5.794 1.00 87.88 194 ALA A O 1
ATOM 1400 N N . LYS A 1 195 ? 0.349 2.391 -6.461 1.00 89.38 195 LYS A N 1
ATOM 1401 C CA . LYS A 1 195 ? 0.956 2.042 -7.749 1.00 89.38 195 LYS A CA 1
ATOM 1402 C C . LYS A 1 195 ? 2.470 1.936 -7.618 1.00 89.38 195 LYS A C 1
ATOM 1404 O O . LYS A 1 195 ? 3.106 2.796 -7.004 1.00 89.38 195 LYS A O 1
ATOM 1409 N N . PHE A 1 196 ? 3.035 0.925 -8.261 1.00 88.25 196 PHE A N 1
ATOM 1410 C CA . PHE A 1 196 ? 4.463 0.647 -8.303 1.00 88.25 196 PHE A CA 1
ATOM 1411 C C . PHE A 1 196 ? 4.914 0.445 -9.739 1.00 88.25 196 PHE A C 1
ATOM 1413 O O . PHE A 1 196 ? 4.231 -0.225 -10.499 1.00 88.25 196 PHE A O 1
ATOM 1420 N N . TYR A 1 197 ? 6.076 0.979 -10.090 1.00 90.56 197 TYR A N 1
ATOM 1421 C CA . TYR A 1 197 ? 6.807 0.645 -11.302 1.00 90.56 197 TYR A CA 1
ATOM 1422 C C . TYR A 1 197 ? 8.050 -0.142 -10.915 1.00 90.56 197 TYR A C 1
ATOM 1424 O O . TYR A 1 197 ? 8.914 0.359 -10.189 1.00 90.56 197 TYR A O 1
ATOM 1432 N N . VAL A 1 198 ? 8.127 -1.383 -11.382 1.00 90.06 198 VAL A N 1
ATOM 1433 C CA . VAL A 1 198 ? 9.277 -2.253 -11.151 1.00 90.06 198 VAL A CA 1
ATOM 1434 C C . VAL A 1 198 ? 10.285 -2.010 -12.265 1.00 90.06 198 VAL A C 1
ATOM 1436 O O . VAL A 1 198 ? 9.957 -2.196 -13.437 1.00 90.06 198 VAL A O 1
ATOM 1439 N N . LYS A 1 199 ? 11.485 -1.550 -11.899 1.00 88.25 199 LYS A N 1
ATOM 1440 C CA . LYS A 1 199 ? 12.578 -1.304 -12.852 1.00 88.25 199 LYS A CA 1
ATOM 1441 C C . LYS A 1 199 ? 13.248 -2.597 -13.292 1.00 88.25 199 LYS A C 1
ATOM 1443 O O . LYS A 1 199 ? 13.592 -3.400 -12.400 1.00 88.25 199 LYS A O 1
#

Secondary structure (DSSP, 8-state):
----------PPPPP-PPPPPP--PPPPP--PPPPP---------PPPPP-PPP---------------------S-------SEEEEEEPTTPPPSS-EEEE-SSEEEEEEEEEETTSPBP--GGGEEEEEEEEE-TTT-PBPTT---EE----S--B--SSS-EEEEEE--S-SSEEEEEEEEETTS-EEEEEEEE-

Radius of gyration: 30.15 Å; chains: 1; bounding box: 124×56×44 Å

pLDDT: mean 70.45, std 17.33, range [26.88, 91.12]